Protein AF-A0A101P6W5-F1 (afdb_monomer_lite)

pLDDT: mean 88.42, std 15.52, range [28.5, 98.88]

Secondary structure (DSSP, 8-state):
-----------PPPTT--HHHHHHHHHHHTT-EEEEEEEEEEEE-TT--S---TTHHHHHHHHHHHHHHH-TTPPEEEEEEEEEEBTTSTT-TTSEEEEEEEEEETTEEEEEEEESEEEEEEEEEEEEEE-TTS-EEEEEEE-S-SSTT--EEEEEEEETTEEEEEEEEESTTS---GGGTT-HHHHHHHHHHHHHHHH-PPPSSPPPPHHHHHHHHHHHHHHHHH-EE-SPB-S-TT---------HHHH-

Organism: NCBI:txid67386

Foldseek 3Di:
DDDDPDPLDQPPDDPPDDQLLVLLCVCVVQVKAFAEKEWEFEFAQQQPADADLAQLVTVLVVLLSCCSRHQPPFHWDWPAKAFAFAPSYPNDRLHTQKIWTWTDRPNYIYTYIYGNRPHQGWTKMWTWIAGPVRFIKIKIWTAQPPHAQFIKIWIWGADPVGIDTRDIDTRNPDDDDPVCGNCSVVVLVVVQVVCCVPPVDHDPDHDDDPVSVVSSVVVSVCNSVRHDYDPHDYPPPPDDDNDDDDDVRRSD

Radius of gyration: 20.14 Å; chains: 1; bounding box: 47×42×66 Å

Sequence (252 aa):
MTDRHADGRVRAGVAGEPPAGRLRDHVQDHGLTLVRAHFTWGKDRINDHRPTTGVSSEVTHPLDLVQWIAGAGAELSLTSALGTRSDFSVSGSEVLDSVAVSGRLGPGVVTGYSSFVNITRKREVDFVFRALDGELHYATAVYDTPAWDADRLRVWRRTSAGDEELLALDTGSRPVAEHERTVVKLGRMAADVARFVTDGAHPAQPFPGLSDALALQRLLNTVEREARTTEPVAYFPGGRTVLQESDWERLG

Structure (mmCIF, N/CA/C/O backbone):
data_AF-A0A101P6W5-F1
#
_entry.id   AF-A0A101P6W5-F1
#
loop_
_atom_site.group_PDB
_atom_site.id
_atom_site.type_symbol
_atom_site.label_atom_id
_atom_site.label_alt_id
_atom_site.label_comp_id
_atom_site.label_asym_id
_atom_site.label_entity_id
_atom_site.label_seq_id
_atom_site.pdbx_PDB_ins_code
_atom_site.Cartn_x
_atom_site.Cartn_y
_atom_site.Cartn_z
_atom_site.occupancy
_atom_site.B_iso_or_equiv
_atom_site.auth_seq_id
_atom_site.auth_comp_id
_atom_site.auth_asym_id
_atom_site.auth_atom_id
_atom_site.pdbx_PDB_model_num
ATOM 1 N N . MET A 1 1 ? -22.913 4.357 42.326 1.00 36.97 1 MET A N 1
ATOM 2 C CA . MET A 1 1 ? -21.507 4.040 42.636 1.00 36.97 1 MET A CA 1
ATOM 3 C C . MET A 1 1 ? -21.384 2.529 42.646 1.00 36.97 1 MET A C 1
ATOM 5 O O . MET A 1 1 ? -21.554 1.904 43.680 1.00 36.97 1 MET A O 1
ATOM 9 N N . THR A 1 2 ? -21.220 1.949 41.465 1.00 30.06 2 THR A N 1
ATOM 10 C CA . THR A 1 2 ? -20.902 0.533 41.281 1.00 30.06 2 THR A CA 1
ATOM 11 C C . THR A 1 2 ? -20.079 0.460 40.010 1.00 30.06 2 THR A C 1
ATOM 13 O O . THR A 1 2 ? -20.591 0.593 38.900 1.00 30.06 2 THR A O 1
ATOM 16 N N . ASP A 1 3 ? -18.779 0.366 40.251 1.00 28.95 3 ASP A N 1
ATOM 17 C CA . ASP A 1 3 ? -17.711 0.139 39.296 1.00 28.95 3 ASP A CA 1
ATOM 18 C C . ASP A 1 3 ? -18.028 -1.089 38.438 1.00 28.95 3 ASP A C 1
ATOM 20 O O . ASP A 1 3 ? -18.269 -2.182 38.957 1.00 28.95 3 ASP A O 1
ATOM 24 N N . ARG A 1 4 ? -18.024 -0.919 37.117 1.00 30.33 4 ARG A N 1
ATOM 25 C CA . ARG A 1 4 ? -17.837 -2.028 36.183 1.00 30.33 4 ARG A CA 1
ATOM 26 C C . ARG A 1 4 ? -16.510 -1.784 35.493 1.00 30.33 4 ARG A C 1
ATOM 28 O O . ARG A 1 4 ? -16.447 -1.089 34.485 1.00 30.33 4 ARG A O 1
ATOM 35 N N . HIS A 1 5 ? -15.469 -2.364 36.080 1.00 28.50 5 HIS A N 1
ATOM 36 C CA . HIS A 1 5 ? -14.190 -2.579 35.429 1.00 28.50 5 HIS A CA 1
ATOM 37 C C . HIS A 1 5 ? -14.422 -3.212 34.052 1.00 28.50 5 HIS A C 1
ATOM 39 O O . HIS A 1 5 ? -14.923 -4.334 33.947 1.00 28.50 5 HIS A O 1
ATOM 45 N N . ALA A 1 6 ? -14.084 -2.466 33.002 1.00 34.50 6 ALA A N 1
ATOM 46 C CA . ALA A 1 6 ? -13.909 -3.009 31.669 1.00 34.50 6 ALA A CA 1
ATOM 47 C C . ALA A 1 6 ? -12.645 -3.880 31.691 1.00 34.50 6 ALA A C 1
ATOM 49 O O . ALA A 1 6 ? -11.539 -3.390 31.914 1.00 34.50 6 ALA A O 1
ATOM 50 N N . ASP A 1 7 ? -12.842 -5.186 31.538 1.00 32.75 7 ASP A N 1
ATOM 51 C CA . ASP A 1 7 ? -11.795 -6.200 31.445 1.00 32.75 7 ASP A CA 1
ATOM 52 C C . ASP A 1 7 ? -11.028 -5.975 30.128 1.00 32.75 7 ASP A C 1
ATOM 54 O O . ASP A 1 7 ? -11.477 -6.366 29.049 1.00 32.75 7 ASP A O 1
ATOM 58 N N . GLY A 1 8 ? -9.902 -5.260 30.214 1.00 31.41 8 GLY A N 1
ATOM 59 C CA . GLY A 1 8 ? -8.979 -4.960 29.118 1.00 31.41 8 GLY A CA 1
ATOM 60 C C . GLY A 1 8 ? -8.180 -6.187 28.688 1.00 31.41 8 GLY A C 1
ATOM 61 O O . GLY A 1 8 ? -6.954 -6.212 28.783 1.00 31.41 8 GLY A O 1
ATOM 62 N N . ARG A 1 9 ? -8.867 -7.237 28.231 1.00 35.28 9 ARG A N 1
ATOM 63 C CA . ARG A 1 9 ? -8.199 -8.392 27.631 1.00 35.28 9 ARG A CA 1
ATOM 64 C C . ARG A 1 9 ? -7.794 -8.055 26.207 1.00 35.28 9 ARG A C 1
ATOM 66 O O . ARG A 1 9 ? -8.638 -7.956 25.319 1.00 35.28 9 ARG A O 1
ATOM 73 N N . VAL A 1 10 ? -6.483 -7.966 25.998 1.00 40.72 10 VAL A N 1
ATOM 74 C CA . VAL A 1 10 ? -5.842 -8.099 24.688 1.00 40.72 10 VAL A CA 1
ATOM 75 C C . VAL A 1 10 ? -6.414 -9.352 24.023 1.00 40.72 10 VAL A C 1
ATOM 77 O O . VAL A 1 10 ? -6.169 -10.475 24.472 1.00 40.72 10 VAL A O 1
ATOM 80 N N . ARG A 1 11 ? -7.227 -9.183 22.973 1.00 39.81 11 ARG A N 1
ATOM 81 C CA . ARG A 1 11 ? -7.634 -10.308 22.126 1.00 39.81 11 ARG A CA 1
ATOM 82 C C . ARG A 1 11 ? -6.381 -10.803 21.412 1.00 39.81 11 ARG A C 1
ATOM 84 O O . ARG A 1 11 ? -5.976 -10.224 20.406 1.00 39.81 11 ARG A O 1
ATOM 91 N N . ALA A 1 12 ? -5.780 -11.874 21.929 1.00 39.78 12 ALA A N 1
ATOM 92 C CA . ALA A 1 12 ? -4.858 -12.692 21.155 1.00 39.78 12 ALA A CA 1
ATOM 93 C C . ALA A 1 12 ? -5.575 -13.057 19.846 1.00 39.78 12 ALA A C 1
ATOM 95 O O . ALA A 1 12 ? -6.668 -13.625 19.879 1.00 39.78 12 ALA A O 1
ATOM 96 N N . GLY A 1 13 ? -5.025 -12.620 18.710 1.00 38.72 13 GLY A N 1
ATOM 97 C CA . GLY A 1 13 ? -5.642 -12.833 17.403 1.00 38.72 13 GLY A CA 1
ATOM 98 C C . GLY A 1 13 ? -5.926 -14.314 17.163 1.00 38.72 13 GLY A C 1
ATOM 99 O O . GLY A 1 13 ? -5.151 -15.178 17.580 1.00 38.72 13 GLY A O 1
ATOM 100 N N . VAL A 1 14 ? -7.038 -14.605 16.489 1.00 41.75 14 VAL A N 1
ATOM 101 C CA . VAL A 1 14 ? -7.349 -15.962 16.038 1.00 41.75 14 VAL A CA 1
ATOM 102 C C . VAL A 1 14 ? -6.219 -16.414 15.108 1.00 41.75 14 VAL A C 1
ATOM 104 O O . VAL A 1 14 ? -5.738 -15.660 14.256 1.00 41.75 14 VAL A O 1
ATOM 107 N N . ALA A 1 15 ? -5.720 -17.630 15.330 1.00 42.41 15 ALA A N 1
ATOM 108 C CA . ALA A 1 15 ? -4.583 -18.169 14.599 1.00 42.41 15 ALA A CA 1
ATOM 109 C C . ALA A 1 15 ? -4.847 -18.140 13.080 1.00 42.41 15 ALA A C 1
ATOM 111 O O . ALA A 1 15 ? -5.790 -18.757 12.599 1.00 42.41 15 ALA A O 1
ATOM 112 N N . GLY A 1 16 ? -3.993 -17.434 12.328 1.00 58.12 16 GLY A N 1
ATOM 113 C CA . GLY A 1 16 ? -4.011 -17.426 10.858 1.00 58.12 16 GLY A CA 1
ATOM 114 C C . GLY A 1 16 ? -4.572 -16.173 10.173 1.00 58.12 16 GLY A C 1
ATOM 115 O O . GLY A 1 16 ? -4.441 -16.074 8.955 1.00 58.12 16 GLY A O 1
ATOM 116 N N . GLU A 1 17 ? -5.118 -15.198 10.903 1.00 68.62 17 GLU A N 1
ATOM 117 C CA . GLU A 1 17 ? -5.658 -13.974 10.286 1.00 68.62 17 GLU A CA 1
ATOM 118 C C . GLU A 1 17 ? -4.545 -13.035 9.764 1.00 68.62 17 GLU A C 1
ATOM 120 O O . GLU A 1 17 ? -3.538 -12.835 10.458 1.00 68.62 17 GLU A O 1
ATOM 125 N N . PRO A 1 18 ? -4.691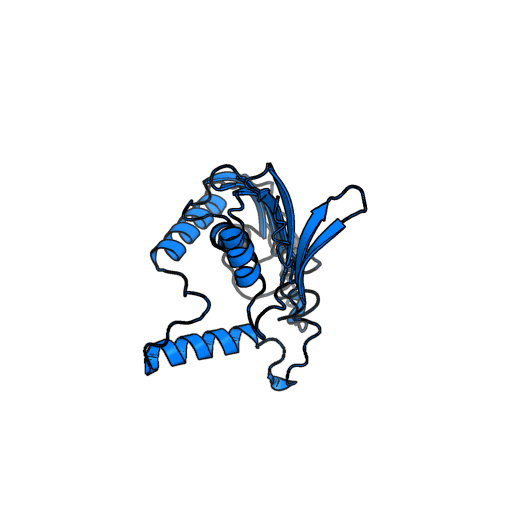 -12.462 8.551 1.00 81.88 18 PRO A N 1
ATOM 126 C CA . PRO A 1 18 ? -3.708 -11.547 7.981 1.00 81.88 18 PRO A CA 1
ATOM 127 C C . PRO A 1 18 ? -3.697 -10.195 8.723 1.00 81.88 18 PRO A C 1
ATOM 129 O O . PRO A 1 18 ? -4.756 -9.711 9.138 1.00 81.88 18 PRO A O 1
ATOM 132 N N . PRO A 1 19 ? -2.527 -9.538 8.854 1.00 88.88 19 PRO A N 1
ATOM 133 C CA . PRO A 1 19 ? -2.384 -8.257 9.554 1.00 88.88 19 PRO A CA 1
ATOM 134 C C . PRO A 1 19 ? -3.373 -7.179 9.100 1.00 88.88 19 PRO A C 1
ATOM 136 O O . PRO A 1 19 ? -3.943 -6.473 9.929 1.00 88.88 19 PRO A O 1
ATOM 139 N N . ALA A 1 20 ? -3.612 -7.077 7.791 1.00 92.19 20 ALA A N 1
ATOM 140 C CA . ALA A 1 20 ? -4.514 -6.085 7.221 1.00 92.19 20 ALA A CA 1
ATOM 141 C C . ALA A 1 20 ? -5.952 -6.252 7.748 1.00 92.19 20 ALA A C 1
ATOM 143 O O . ALA A 1 20 ? -6.582 -5.268 8.126 1.00 92.19 20 ALA A O 1
ATOM 144 N N . GLY A 1 21 ? -6.450 -7.495 7.818 1.00 92.31 21 GLY A N 1
ATOM 145 C CA . GLY A 1 21 ? -7.782 -7.794 8.351 1.00 92.31 21 GLY A CA 1
ATOM 146 C C . GLY A 1 21 ? -7.885 -7.439 9.829 1.00 92.31 21 GLY A C 1
ATOM 147 O O . GLY A 1 21 ? -8.776 -6.697 10.220 1.00 92.31 21 GLY A O 1
ATOM 148 N N . ARG A 1 22 ? -6.888 -7.840 10.628 1.00 93.75 22 ARG A N 1
ATOM 149 C CA . ARG A 1 22 ? -6.822 -7.499 12.060 1.00 93.75 22 ARG A CA 1
ATOM 150 C C . ARG A 1 22 ? -6.830 -5.994 12.315 1.00 93.75 22 ARG A C 1
ATOM 152 O O . ARG A 1 22 ? -7.471 -5.539 13.260 1.00 93.75 22 ARG A O 1
ATOM 159 N N . LEU A 1 23 ? -6.096 -5.227 11.508 1.00 96.88 23 LEU A N 1
ATOM 160 C CA . LEU A 1 23 ? -6.071 -3.773 11.632 1.00 96.88 23 LEU A CA 1
ATOM 161 C C . LEU A 1 23 ? -7.413 -3.160 11.223 1.00 96.88 23 LEU A C 1
ATOM 163 O O . LEU A 1 23 ? -7.909 -2.282 11.922 1.00 96.88 23 LEU A O 1
ATOM 167 N N . ARG A 1 24 ? -8.020 -3.638 10.132 1.00 95.62 24 ARG A N 1
ATOM 168 C CA . ARG A 1 24 ? -9.349 -3.199 9.691 1.00 95.62 24 ARG A CA 1
ATOM 169 C C . ARG A 1 24 ? -10.411 -3.453 10.762 1.00 95.62 24 ARG A C 1
ATOM 171 O O . ARG A 1 24 ? -11.171 -2.540 11.074 1.00 95.62 24 ARG A O 1
ATOM 178 N N . ASP A 1 25 ? -10.417 -4.638 11.364 1.00 94.75 25 ASP A N 1
ATOM 179 C CA . ASP A 1 25 ? -11.331 -4.981 12.457 1.00 94.75 25 ASP A CA 1
ATOM 180 C C . ASP A 1 25 ? -11.095 -4.072 13.665 1.00 94.75 25 ASP A C 1
ATOM 182 O O . ASP A 1 25 ? -12.038 -3.500 14.198 1.00 94.75 25 ASP A O 1
ATOM 186 N N . HIS A 1 26 ? -9.833 -3.839 14.052 1.00 96.19 26 HIS A N 1
ATOM 187 C CA . HIS A 1 26 ? -9.509 -2.912 15.139 1.00 96.19 26 HIS A CA 1
ATOM 188 C C . HIS A 1 26 ? -10.030 -1.493 14.865 1.00 96.19 26 HIS A C 1
ATOM 190 O O . HIS A 1 26 ? -10.597 -0.868 15.763 1.00 96.19 26 HIS A O 1
ATOM 196 N N . VAL A 1 27 ? -9.869 -0.995 13.633 1.00 97.06 27 VAL A N 1
ATOM 197 C CA . VAL A 1 27 ? -10.385 0.311 13.197 1.00 97.06 27 VAL A CA 1
ATOM 198 C C . VAL A 1 27 ? -11.905 0.374 13.331 1.00 97.06 27 VAL A C 1
ATOM 200 O O . VAL A 1 27 ? -12.425 1.351 13.868 1.00 97.06 27 VAL A O 1
ATOM 203 N N . GLN A 1 28 ? -12.615 -0.666 12.893 1.00 95.50 28 GLN A N 1
ATOM 204 C CA . GLN A 1 28 ? -14.077 -0.722 12.948 1.00 95.50 28 GLN A CA 1
ATOM 205 C C . GLN A 1 28 ? -14.598 -0.865 14.382 1.00 95.50 28 GLN A C 1
ATOM 207 O O . GLN A 1 28 ? -15.438 -0.071 14.804 1.00 95.50 28 GLN A O 1
ATOM 212 N N . ASP A 1 29 ? -14.056 -1.813 15.146 1.00 95.44 29 ASP A N 1
ATOM 213 C CA . ASP A 1 29 ? -14.470 -2.128 16.518 1.00 95.44 29 ASP A CA 1
ATOM 214 C C . ASP A 1 29 ? -14.319 -0.930 17.468 1.00 95.44 29 ASP A C 1
ATOM 216 O O . ASP A 1 29 ? -15.095 -0.783 18.412 1.00 95.44 29 ASP A O 1
ATOM 220 N N . HIS A 1 30 ? -13.336 -0.059 17.217 1.00 95.69 30 HIS A N 1
ATOM 221 C CA . HIS A 1 30 ? -13.049 1.114 18.051 1.00 95.69 30 HIS A CA 1
ATOM 222 C C . HIS A 1 30 ? -13.541 2.432 17.430 1.00 95.69 30 HIS A C 1
ATOM 224 O O . HIS A 1 30 ? -13.248 3.505 17.960 1.00 95.69 30 HIS A O 1
ATOM 230 N N . GLY A 1 31 ? -14.281 2.381 16.314 1.00 95.88 31 GLY A N 1
ATOM 231 C CA . GLY A 1 31 ? -14.822 3.573 15.650 1.00 95.88 31 GLY A CA 1
ATOM 232 C C . GLY A 1 31 ? -13.742 4.573 15.225 1.00 95.88 31 GLY A C 1
ATOM 233 O O . GLY A 1 31 ? -13.936 5.786 15.326 1.00 95.88 31 GLY A O 1
ATOM 234 N N . LEU A 1 32 ? -12.581 4.073 14.802 1.00 97.50 32 LEU A N 1
ATOM 235 C CA . LEU A 1 32 ? -11.420 4.895 14.494 1.00 97.50 32 LEU A CA 1
ATOM 236 C C . LEU A 1 32 ? -11.592 5.625 13.161 1.00 97.50 32 LEU A C 1
ATOM 238 O O . LEU A 1 32 ? -11.973 5.044 12.148 1.00 97.50 32 LEU A O 1
ATOM 242 N N . THR A 1 33 ? -11.230 6.905 13.142 1.00 97.56 33 THR A N 1
ATOM 243 C CA . THR A 1 33 ? -11.218 7.723 11.924 1.00 97.56 33 THR A CA 1
ATOM 244 C C . THR A 1 33 ? -9.788 7.984 11.470 1.00 97.56 33 THR A C 1
ATOM 246 O O . THR A 1 33 ? -8.936 8.366 12.274 1.00 97.56 33 THR A O 1
ATOM 249 N N . LEU A 1 34 ? -9.509 7.817 10.176 1.00 98.50 34 LEU A N 1
ATOM 250 C CA . LEU A 1 34 ? -8.183 8.079 9.621 1.00 98.50 34 LEU A CA 1
ATOM 251 C C . LEU A 1 34 ? -7.802 9.560 9.752 1.00 98.50 34 LEU A C 1
ATOM 253 O O . LEU A 1 34 ? -8.495 10.442 9.247 1.00 98.50 34 LEU A O 1
ATOM 257 N N . VAL A 1 35 ? -6.649 9.822 10.370 1.00 98.50 35 VAL A N 1
ATOM 258 C CA . VAL A 1 35 ? -5.993 11.139 10.363 1.00 98.50 35 VAL A CA 1
ATOM 259 C C . VAL A 1 35 ? -4.943 11.178 9.260 1.00 98.50 35 VAL A C 1
ATOM 261 O O . VAL A 1 35 ? -4.907 12.115 8.459 1.00 98.50 35 VAL A O 1
ATOM 264 N N . ARG A 1 36 ? -4.085 10.155 9.210 1.00 98.56 36 ARG A N 1
ATOM 265 C CA . ARG A 1 36 ? -2.998 10.062 8.239 1.00 98.56 36 ARG A CA 1
ATOM 266 C C . ARG A 1 36 ? -2.674 8.612 7.912 1.00 98.56 36 ARG A C 1
ATOM 268 O O . ARG A 1 36 ? -2.611 7.797 8.822 1.00 98.56 36 ARG A O 1
ATOM 275 N N . ALA A 1 37 ? -2.383 8.329 6.650 1.00 98.75 37 ALA A N 1
ATOM 276 C CA . ALA A 1 37 ? -1.650 7.139 6.241 1.00 98.75 37 ALA A CA 1
ATOM 277 C C . ALA A 1 37 ? -0.377 7.547 5.492 1.00 98.75 37 ALA A C 1
ATOM 279 O O . ALA A 1 37 ? -0.379 8.526 4.736 1.00 98.75 37 ALA A O 1
ATOM 280 N N . HIS A 1 38 ? 0.704 6.807 5.708 1.00 98.88 38 HIS A N 1
ATOM 281 C CA . HIS A 1 38 ? 1.926 6.908 4.927 1.00 98.88 38 HIS A CA 1
ATOM 282 C C . HIS A 1 38 ? 2.374 5.522 4.481 1.00 98.88 38 HIS A C 1
ATOM 284 O O . HIS A 1 38 ? 2.369 4.610 5.293 1.00 98.88 38 HIS A O 1
ATOM 290 N N . PHE A 1 39 ? 2.788 5.354 3.229 1.00 98.75 39 PHE A N 1
ATOM 291 C CA . PHE A 1 39 ? 3.380 4.093 2.787 1.00 98.75 39 PHE A CA 1
ATOM 292 C C . PHE A 1 39 ? 4.727 4.282 2.099 1.00 98.75 39 PHE A C 1
ATOM 294 O O . PHE A 1 39 ? 4.956 5.263 1.391 1.00 98.75 39 PHE A O 1
ATOM 301 N N . THR A 1 40 ? 5.595 3.289 2.270 1.00 98.50 40 THR A N 1
ATOM 302 C CA . THR A 1 40 ? 6.796 3.092 1.457 1.00 98.50 40 THR A CA 1
ATOM 303 C C . THR A 1 40 ? 6.769 1.668 0.929 1.00 98.50 40 THR A C 1
ATOM 305 O O . THR A 1 40 ? 6.844 0.711 1.701 1.00 98.50 40 THR A O 1
ATOM 308 N N . TRP A 1 41 ? 6.641 1.529 -0.388 1.00 98.25 41 TRP A N 1
ATOM 309 C CA . TRP A 1 41 ? 6.376 0.238 -1.004 1.00 98.25 41 TRP A CA 1
ATOM 310 C C . TRP A 1 41 ? 7.161 0.035 -2.295 1.00 98.25 41 TRP A C 1
ATOM 312 O O . TRP A 1 41 ? 6.812 0.572 -3.342 1.00 98.25 41 TRP A O 1
ATOM 322 N N . GLY A 1 42 ? 8.215 -0.762 -2.255 1.00 96.62 42 GLY A N 1
ATOM 323 C CA . GLY A 1 42 ? 9.026 -1.000 -3.430 1.00 96.62 42 GLY A CA 1
ATOM 324 C C . GLY A 1 42 ? 9.943 -2.197 -3.319 1.00 96.62 42 GLY A C 1
ATOM 325 O O . GLY A 1 42 ? 10.133 -2.788 -2.253 1.00 96.62 42 GLY A O 1
ATOM 326 N N . LYS A 1 43 ? 10.533 -2.526 -4.459 1.00 93.69 43 LYS A N 1
ATOM 327 C CA . LYS A 1 43 ? 11.458 -3.639 -4.643 1.00 93.69 43 LYS A CA 1
ATOM 328 C C . LYS A 1 43 ? 12.492 -3.308 -5.711 1.00 93.69 43 LYS A C 1
ATOM 330 O O . LYS A 1 43 ? 12.394 -2.264 -6.355 1.00 93.69 43 LYS A O 1
ATOM 335 N N . ASP A 1 44 ? 13.471 -4.188 -5.871 1.00 92.00 44 ASP A N 1
ATOM 336 C CA . ASP A 1 44 ? 14.588 -3.992 -6.788 1.00 92.00 44 ASP A CA 1
ATOM 337 C C . ASP A 1 44 ? 14.359 -4.803 -8.062 1.00 92.00 44 ASP A C 1
ATOM 339 O O . ASP A 1 44 ? 14.373 -6.034 -8.059 1.00 92.00 44 ASP A O 1
ATOM 343 N N . ARG A 1 45 ? 14.088 -4.092 -9.153 1.00 90.62 45 ARG A N 1
ATOM 344 C CA . ARG A 1 45 ? 13.796 -4.647 -10.473 1.00 90.62 45 ARG A CA 1
ATOM 345 C C . ARG A 1 45 ? 14.702 -4.087 -11.569 1.00 90.62 45 ARG A C 1
ATOM 347 O O . ARG A 1 45 ? 14.410 -4.306 -12.743 1.00 90.62 45 ARG A O 1
ATOM 354 N N . ILE A 1 46 ? 15.800 -3.414 -11.208 1.00 89.31 46 ILE A N 1
ATOM 355 C CA . ILE A 1 46 ? 16.724 -2.766 -12.157 1.00 89.31 46 ILE A CA 1
ATOM 356 C C . ILE A 1 46 ? 17.267 -3.762 -13.198 1.00 89.31 46 ILE A C 1
ATOM 358 O O . ILE A 1 46 ? 17.358 -3.425 -14.376 1.00 89.31 46 ILE A O 1
ATOM 362 N N . ASN A 1 47 ? 17.573 -4.998 -12.793 1.00 84.44 47 ASN A N 1
ATOM 363 C CA . ASN A 1 47 ? 18.113 -6.041 -13.677 1.00 84.44 47 ASN A CA 1
ATOM 364 C C . ASN A 1 47 ? 17.077 -7.097 -14.102 1.00 84.44 47 ASN A C 1
ATOM 366 O O . ASN A 1 47 ? 17.420 -8.090 -14.740 1.00 84.44 47 ASN A O 1
ATOM 370 N N . ASP A 1 48 ? 15.796 -6.899 -13.790 1.00 85.06 48 ASP A N 1
ATOM 371 C CA . ASP A 1 48 ? 14.766 -7.888 -14.094 1.00 85.06 48 ASP A CA 1
ATOM 372 C C . ASP A 1 48 ? 14.241 -7.728 -15.530 1.00 85.06 48 ASP A C 1
ATOM 374 O O . ASP A 1 48 ? 13.706 -6.686 -15.922 1.00 85.06 48 ASP A O 1
ATOM 378 N N . HIS A 1 49 ? 14.341 -8.809 -16.302 1.00 85.00 49 HIS A N 1
ATOM 379 C CA . HIS A 1 49 ? 14.000 -8.873 -17.723 1.00 85.00 49 HIS A CA 1
ATOM 380 C C . HIS A 1 49 ? 12.528 -9.173 -18.026 1.00 85.00 49 HIS A C 1
ATOM 382 O O . HIS A 1 49 ? 12.148 -9.275 -19.193 1.00 85.00 49 HIS A O 1
ATOM 388 N N . ARG A 1 50 ? 11.674 -9.329 -17.013 1.00 86.94 50 ARG A N 1
ATOM 389 C CA . ARG A 1 50 ? 10.236 -9.536 -17.230 1.00 86.94 50 ARG A CA 1
ATOM 390 C C . ARG A 1 50 ? 9.575 -8.222 -17.671 1.00 86.94 50 ARG A C 1
ATOM 392 O O . ARG A 1 50 ? 9.863 -7.190 -17.065 1.00 86.94 50 ARG A O 1
ATOM 399 N N . PRO A 1 51 ? 8.666 -8.211 -18.657 1.00 89.38 51 PRO A N 1
ATOM 400 C CA . PRO A 1 51 ? 7.900 -7.006 -18.970 1.00 89.38 51 PRO A CA 1
ATOM 401 C C . PRO A 1 51 ? 7.072 -6.559 -17.756 1.00 89.38 51 PRO A C 1
ATOM 403 O O . PRO A 1 51 ? 6.685 -7.375 -16.917 1.00 89.38 51 PRO A O 1
ATOM 406 N N . THR A 1 52 ? 6.804 -5.260 -17.651 1.00 91.75 52 THR A N 1
ATOM 407 C CA . THR A 1 52 ? 5.980 -4.686 -16.581 1.00 91.75 52 THR A CA 1
ATOM 408 C C . THR A 1 52 ? 5.215 -3.459 -17.068 1.00 91.75 52 THR A C 1
ATOM 410 O O . THR A 1 52 ? 5.650 -2.764 -17.983 1.00 91.75 52 THR A O 1
ATOM 413 N N . THR A 1 53 ? 4.087 -3.166 -16.424 1.00 92.62 53 THR A N 1
ATOM 414 C CA . THR A 1 53 ? 3.343 -1.910 -16.594 1.00 92.62 53 THR A CA 1
ATOM 415 C C . THR A 1 53 ? 3.962 -0.752 -15.806 1.00 92.62 53 THR A C 1
ATOM 417 O O . THR A 1 53 ? 3.334 0.288 -15.662 1.00 92.62 53 THR A O 1
ATOM 420 N N . GLY A 1 54 ? 5.159 -0.934 -15.242 1.00 94.19 54 GLY A N 1
ATOM 421 C CA . GLY A 1 54 ? 5.779 0.045 -14.358 1.00 94.19 54 GLY A CA 1
ATOM 422 C C . GLY A 1 54 ? 5.163 0.043 -12.961 1.00 94.19 54 GLY A C 1
ATOM 423 O O . GLY A 1 54 ? 4.365 -0.836 -12.599 1.00 94.19 54 GLY A O 1
ATOM 424 N N . VAL A 1 55 ? 5.564 1.029 -12.162 1.00 96.31 55 VAL A N 1
ATOM 425 C CA . VAL A 1 55 ? 5.270 1.135 -10.727 1.00 96.31 55 VAL A CA 1
ATOM 426 C C . VAL A 1 55 ? 3.778 1.092 -10.398 1.00 96.31 55 VAL A C 1
ATOM 428 O O . VAL A 1 55 ? 3.430 0.813 -9.256 1.00 96.31 55 VAL A O 1
ATOM 431 N N . SER A 1 56 ? 2.876 1.283 -11.367 1.00 96.00 56 SER A N 1
ATOM 432 C CA . SER A 1 56 ? 1.432 1.082 -11.191 1.00 96.00 56 SER A CA 1
ATOM 433 C C . SER A 1 56 ? 1.101 -0.295 -10.592 1.00 96.00 56 SER A C 1
ATOM 435 O O . SER A 1 56 ? 0.217 -0.399 -9.748 1.00 96.00 56 SER A O 1
ATOM 437 N N . SER A 1 57 ? 1.846 -1.339 -10.974 1.00 93.94 57 SER A N 1
ATOM 438 C CA . SER A 1 57 ? 1.680 -2.703 -10.437 1.00 93.94 57 SER A CA 1
ATOM 439 C C . SER A 1 57 ? 2.271 -2.907 -9.037 1.00 93.94 57 SER A C 1
ATOM 441 O O . SER A 1 57 ? 2.002 -3.924 -8.413 1.00 93.94 57 SER A O 1
ATOM 443 N N . GLU A 1 58 ? 3.027 -1.936 -8.523 1.00 95.50 58 GLU A N 1
ATOM 444 C CA . GLU A 1 58 ? 3.611 -1.965 -7.179 1.00 95.50 58 GLU A CA 1
ATOM 445 C C . GLU A 1 58 ? 2.836 -1.039 -6.226 1.00 95.50 58 GLU A C 1
ATOM 447 O O . GLU A 1 58 ? 2.466 -1.437 -5.125 1.00 95.50 58 GLU A O 1
ATOM 452 N N . VAL A 1 59 ? 2.498 0.176 -6.678 1.00 98.06 59 VAL A N 1
ATOM 453 C CA . VAL A 1 59 ? 1.694 1.161 -5.930 1.00 98.06 59 VAL A CA 1
ATOM 454 C C . VAL A 1 59 ? 0.242 0.712 -5.742 1.00 98.06 59 VAL A C 1
ATOM 456 O O . VAL A 1 59 ? -0.427 1.168 -4.818 1.00 98.06 59 VAL A O 1
ATOM 459 N N . THR A 1 60 ? -0.247 -0.224 -6.564 1.00 97.69 60 THR A N 1
ATOM 460 C CA . THR A 1 60 ? -1.576 -0.830 -6.394 1.00 97.69 60 THR A CA 1
ATOM 461 C C . THR A 1 60 ? -1.762 -1.443 -5.009 1.00 97.69 60 THR A C 1
ATOM 463 O O . THR A 1 60 ? -2.833 -1.297 -4.430 1.00 97.69 60 THR A O 1
ATOM 466 N N . HIS A 1 61 ? -0.730 -2.082 -4.450 1.00 96.50 61 HIS A N 1
ATOM 467 C CA . HIS A 1 61 ? -0.822 -2.783 -3.172 1.00 96.50 61 HIS A CA 1
ATOM 468 C C . HIS A 1 61 ? -1.081 -1.842 -1.987 1.00 96.50 61 HIS A C 1
ATOM 470 O O . HIS A 1 61 ? -2.084 -2.029 -1.297 1.00 96.50 61 HIS A O 1
ATOM 476 N N . PRO A 1 62 ? -0.253 -0.809 -1.728 1.00 97.88 62 PRO A N 1
ATOM 477 C CA . PRO A 1 62 ? -0.516 0.100 -0.621 1.00 97.88 62 PRO A CA 1
ATOM 478 C C . PRO A 1 62 ? -1.777 0.946 -0.839 1.00 97.88 62 PRO A C 1
ATOM 480 O O . PRO A 1 62 ? -2.454 1.263 0.136 1.00 97.88 62 PRO A O 1
ATOM 483 N N . LEU A 1 63 ? -2.124 1.302 -2.084 1.00 97.88 63 LEU A N 1
ATOM 484 C CA . LEU A 1 63 ? -3.353 2.053 -2.367 1.00 97.88 63 LEU A CA 1
ATOM 485 C C . LEU A 1 63 ? -4.611 1.232 -2.070 1.00 97.88 63 LEU A C 1
ATOM 487 O O . LEU A 1 63 ? -5.564 1.773 -1.508 1.00 97.88 63 LEU A O 1
ATOM 491 N N . ASP A 1 64 ? -4.611 -0.053 -2.420 1.00 96.19 64 ASP A N 1
ATOM 492 C CA . ASP A 1 64 ? -5.683 -0.980 -2.062 1.00 96.19 64 ASP A CA 1
ATOM 493 C C . ASP A 1 64 ? -5.764 -1.160 -0.541 1.00 96.19 64 ASP A C 1
ATOM 495 O O . ASP A 1 64 ? -6.803 -0.898 0.062 1.00 96.19 64 ASP A O 1
ATOM 499 N N . LEU A 1 65 ? -4.638 -1.481 0.110 1.00 96.00 65 LEU A N 1
ATOM 500 C CA . LEU A 1 65 ? -4.575 -1.711 1.557 1.00 96.00 65 LEU A CA 1
ATOM 501 C C . LEU A 1 65 ? -5.067 -0.512 2.370 1.00 96.00 65 LEU A C 1
ATOM 503 O O . LEU A 1 65 ? -5.876 -0.680 3.282 1.00 96.00 65 LEU A O 1
ATOM 507 N N . VAL A 1 66 ? -4.602 0.701 2.055 1.00 97.69 66 VAL A N 1
ATOM 508 C CA . VAL A 1 66 ? -5.007 1.915 2.780 1.00 97.69 66 VAL A CA 1
ATOM 509 C C . VAL A 1 66 ? -6.512 2.151 2.648 1.00 97.69 66 VAL A C 1
ATOM 511 O O . VAL A 1 66 ? -7.172 2.429 3.651 1.00 97.69 66 VAL A O 1
ATOM 514 N N . GLN A 1 67 ? -7.070 2.009 1.443 1.00 95.88 67 GLN A N 1
ATOM 515 C CA . GLN A 1 67 ? -8.508 2.176 1.215 1.00 95.88 67 GLN A CA 1
ATOM 516 C C . GLN A 1 67 ? -9.324 1.082 1.904 1.00 95.88 67 GLN A C 1
ATOM 518 O O . GLN A 1 67 ? -10.322 1.377 2.559 1.00 95.88 67 GLN A O 1
ATOM 523 N N . TRP A 1 68 ? -8.882 -0.169 1.823 1.00 94.56 68 TRP A N 1
ATOM 524 C CA . TRP A 1 68 ? -9.594 -1.298 2.407 1.00 94.56 68 TRP A CA 1
ATOM 525 C C . TRP A 1 68 ? -9.623 -1.253 3.942 1.00 94.56 68 TRP A C 1
ATOM 527 O O . TRP A 1 68 ? -10.665 -1.512 4.555 1.00 94.56 68 TRP A O 1
ATOM 537 N N . ILE A 1 69 ? -8.502 -0.871 4.565 1.00 95.75 69 ILE A N 1
ATOM 538 C CA . ILE A 1 69 ? -8.364 -0.766 6.025 1.00 95.75 69 ILE A CA 1
ATOM 539 C C . ILE A 1 69 ? -9.113 0.454 6.565 1.00 95.75 69 ILE A C 1
ATOM 541 O O . ILE A 1 69 ? -9.842 0.340 7.548 1.00 95.75 69 ILE A O 1
ATOM 545 N N . ALA A 1 70 ? -8.922 1.622 5.948 1.00 95.75 70 ALA A N 1
ATOM 546 C CA . ALA A 1 70 ? -9.275 2.905 6.555 1.00 95.75 70 ALA A CA 1
ATOM 547 C C . ALA A 1 70 ? -10.356 3.694 5.800 1.00 95.75 70 ALA A C 1
ATOM 549 O O . ALA A 1 70 ? -10.803 4.731 6.287 1.00 95.75 70 ALA A O 1
ATOM 550 N N . GLY A 1 71 ? -10.765 3.244 4.612 1.00 88.06 71 GLY A N 1
ATOM 551 C CA . GLY A 1 71 ? -11.651 4.009 3.738 1.00 88.06 71 GLY A CA 1
ATOM 552 C C . GLY A 1 71 ? -13.096 4.057 4.207 1.00 88.06 71 GLY A C 1
ATOM 553 O O . GLY A 1 71 ? -13.778 5.035 3.927 1.00 88.06 71 GLY A O 1
ATOM 554 N N . ALA A 1 72 ? -13.573 3.032 4.923 1.00 86.25 72 ALA A N 1
ATOM 555 C CA . ALA A 1 72 ? -14.975 2.922 5.349 1.00 86.25 72 ALA A CA 1
ATOM 556 C C . ALA A 1 72 ? -15.982 3.203 4.203 1.00 86.25 72 ALA A C 1
ATOM 558 O O . ALA A 1 72 ? -17.021 3.825 4.409 1.00 86.25 72 ALA A O 1
ATOM 559 N N . GLY A 1 73 ? -15.649 2.769 2.979 1.00 83.12 73 GLY A N 1
ATOM 560 C CA . GLY A 1 73 ? -16.440 3.003 1.763 1.00 83.12 73 GLY A CA 1
ATOM 561 C C . GLY A 1 73 ? -16.114 4.295 1.002 1.00 83.12 73 GLY A C 1
ATOM 562 O O . GLY A 1 73 ? -16.644 4.496 -0.086 1.00 83.12 73 GLY A O 1
ATOM 563 N N . ALA A 1 74 ? -15.244 5.161 1.525 1.00 90.88 74 ALA A N 1
ATOM 564 C CA . ALA A 1 74 ? -14.696 6.284 0.772 1.00 90.88 74 ALA A CA 1
ATOM 565 C C . ALA A 1 74 ? -13.615 5.815 -0.214 1.00 90.88 74 ALA A C 1
ATOM 567 O O . ALA A 1 74 ? -12.791 4.961 0.112 1.00 90.88 74 ALA A O 1
ATOM 568 N N . GLU A 1 75 ? -13.588 6.434 -1.393 1.00 93.12 75 GLU A N 1
ATOM 569 C CA . GLU A 1 75 ? -12.510 6.269 -2.371 1.00 93.12 75 GLU A CA 1
ATOM 570 C C . GLU A 1 75 ? -11.396 7.297 -2.119 1.00 93.12 75 GLU A C 1
ATOM 572 O O . GLU A 1 75 ? -11.644 8.428 -1.682 1.00 93.12 75 GLU A O 1
ATOM 577 N N . LEU A 1 76 ? -10.150 6.913 -2.402 1.00 96.81 76 LEU A N 1
ATOM 578 C CA . LEU A 1 76 ? -9.019 7.829 -2.348 1.00 96.81 76 LEU A CA 1
ATOM 579 C C . LEU A 1 76 ? -9.096 8.837 -3.503 1.00 96.81 76 LEU A C 1
ATOM 581 O O . LEU A 1 76 ? -9.015 8.470 -4.674 1.00 96.81 76 LEU A O 1
ATOM 585 N N . SER A 1 77 ? -9.130 10.125 -3.170 1.00 96.19 77 SER A N 1
ATOM 586 C CA . SER A 1 77 ? -8.942 11.205 -4.138 1.00 96.19 77 SER A CA 1
ATOM 587 C C . SER A 1 77 ? -7.468 11.588 -4.207 1.00 96.19 77 SER A C 1
ATOM 589 O O . SER A 1 77 ? -6.900 12.064 -3.221 1.00 96.19 77 SER A O 1
ATOM 591 N N . LEU A 1 78 ? -6.850 11.425 -5.376 1.00 97.75 78 LEU A N 1
ATOM 592 C CA . LEU A 1 78 ? -5.479 11.865 -5.626 1.00 97.75 78 LEU A CA 1
ATOM 593 C C . LEU A 1 78 ? -5.413 13.401 -5.678 1.00 97.75 78 LEU A C 1
ATOM 595 O O . LEU A 1 78 ? -6.244 14.042 -6.315 1.00 97.75 78 LEU A O 1
ATOM 599 N N . THR A 1 79 ? -4.421 13.986 -5.010 1.00 97.62 79 THR A N 1
ATOM 600 C CA . THR A 1 79 ? -4.124 15.429 -5.043 1.00 97.62 79 THR A CA 1
ATOM 601 C C . THR A 1 79 ? -2.905 15.711 -5.915 1.00 97.62 79 THR A C 1
ATOM 603 O O . THR A 1 79 ? -2.870 16.700 -6.644 1.00 97.62 79 THR A O 1
ATOM 606 N N . SER A 1 80 ? -1.877 14.867 -5.822 1.00 97.88 80 SER A N 1
ATOM 607 C CA . SER A 1 80 ? -0.676 14.990 -6.643 1.00 97.88 80 SER A CA 1
ATOM 608 C C . SER A 1 80 ? 0.028 13.651 -6.825 1.00 97.88 80 SER A C 1
ATOM 610 O O . SER A 1 80 ? -0.023 12.779 -5.956 1.00 97.88 80 SER A O 1
ATOM 612 N N . ALA A 1 81 ? 0.730 13.531 -7.950 1.00 98.12 81 ALA A N 1
ATOM 613 C CA . ALA A 1 81 ? 1.683 12.470 -8.222 1.00 98.12 81 ALA A CA 1
ATOM 614 C C . ALA A 1 81 ? 2.963 13.074 -8.819 1.00 98.12 81 ALA A C 1
ATOM 616 O O . ALA A 1 81 ? 2.909 13.935 -9.703 1.00 98.12 81 ALA A O 1
ATOM 617 N N . LEU A 1 82 ? 4.111 12.631 -8.316 1.00 97.94 82 LEU A N 1
ATOM 618 C CA . LEU A 1 82 ? 5.439 12.943 -8.834 1.00 97.94 82 LEU A CA 1
ATOM 619 C C . LEU A 1 82 ? 6.113 11.620 -9.185 1.00 97.94 82 LEU A C 1
ATOM 621 O O . LEU A 1 82 ? 6.337 10.796 -8.302 1.00 97.94 82 LEU A O 1
ATOM 625 N N . GLY A 1 83 ? 6.391 11.407 -10.463 1.00 97.00 83 GLY A N 1
ATOM 626 C CA . GLY A 1 83 ? 6.948 10.168 -10.983 1.00 97.00 83 GLY A CA 1
ATOM 627 C C . GLY A 1 83 ? 8.382 10.316 -11.475 1.00 97.00 83 GLY A C 1
ATOM 628 O O . GLY A 1 83 ? 8.825 11.407 -11.835 1.00 97.00 83 GLY A O 1
ATOM 629 N N . THR A 1 84 ? 9.067 9.185 -11.560 1.00 96.38 84 THR A N 1
ATOM 630 C CA . THR A 1 84 ? 10.343 9.047 -12.264 1.00 96.38 84 THR A CA 1
ATOM 631 C C . THR A 1 84 ? 10.183 7.988 -13.345 1.00 96.38 84 THR A C 1
ATOM 633 O O . THR A 1 84 ? 9.509 6.975 -13.145 1.00 96.38 84 THR A O 1
ATOM 636 N N . ARG A 1 85 ? 10.772 8.252 -14.509 1.00 95.19 85 ARG A N 1
ATOM 637 C CA . ARG A 1 85 ? 10.885 7.308 -15.620 1.00 95.19 85 ARG A CA 1
ATOM 638 C C . ARG A 1 85 ? 12.345 6.935 -15.802 1.00 95.19 85 ARG A C 1
ATOM 640 O O . ARG A 1 85 ? 13.221 7.771 -15.576 1.00 95.19 85 ARG A O 1
ATOM 647 N N . SER A 1 86 ? 12.601 5.716 -16.251 1.00 93.44 86 SER A N 1
ATOM 648 C CA . SER A 1 86 ? 13.957 5.264 -16.535 1.00 93.44 86 SER A CA 1
ATOM 649 C C . SER A 1 86 ? 13.993 4.092 -17.493 1.00 93.44 86 SER A C 1
ATOM 651 O O . SER A 1 86 ? 12.990 3.438 -17.772 1.00 93.44 86 SER A O 1
ATOM 653 N N . ASP A 1 87 ? 15.193 3.775 -17.951 1.00 91.06 87 ASP A N 1
ATOM 654 C CA . ASP A 1 87 ? 15.497 2.571 -18.708 1.00 91.06 87 ASP A CA 1
ATOM 655 C C . ASP A 1 87 ? 15.689 1.328 -17.811 1.00 91.06 87 ASP A C 1
ATOM 657 O O . ASP A 1 87 ? 16.492 0.467 -18.163 1.00 91.06 87 ASP A O 1
ATOM 661 N N . PHE A 1 88 ? 14.961 1.178 -16.693 1.00 89.31 88 PHE A N 1
ATOM 662 C CA . PHE A 1 88 ? 15.031 -0.017 -15.827 1.00 89.31 88 PHE A CA 1
ATOM 663 C C . PHE A 1 88 ? 14.268 -1.239 -16.382 1.00 89.31 88 PHE A C 1
ATOM 665 O O . PHE A 1 88 ? 14.675 -2.379 -16.181 1.00 89.31 88 PHE A O 1
ATOM 672 N N . SER A 1 89 ? 13.163 -1.043 -17.121 1.00 87.00 89 SER A N 1
ATOM 673 C CA . SER A 1 89 ? 12.277 -2.125 -17.605 1.00 87.00 89 SER A CA 1
ATOM 674 C C . SER A 1 89 ? 12.405 -2.402 -19.102 1.00 87.00 89 SER A C 1
ATOM 676 O O . SER A 1 89 ? 12.520 -1.467 -19.893 1.00 87.00 89 SER A O 1
ATOM 678 N N . VAL A 1 90 ? 12.377 -3.671 -19.519 1.00 85.12 90 VAL A N 1
ATOM 679 C CA . VAL A 1 90 ? 12.400 -4.040 -20.950 1.00 85.12 90 VAL A CA 1
ATOM 680 C C . VAL A 1 90 ? 11.169 -3.529 -21.710 1.00 85.12 90 VAL A C 1
ATOM 682 O O . VAL A 1 90 ? 11.170 -3.505 -22.935 1.00 85.12 90 VAL A O 1
ATOM 685 N N . SER A 1 91 ? 10.135 -3.088 -20.989 1.00 85.19 91 SER A N 1
ATOM 686 C CA . SER A 1 91 ? 8.940 -2.438 -21.536 1.00 85.19 91 SER A CA 1
ATOM 687 C C . SER A 1 91 ? 9.188 -1.013 -22.056 1.00 85.19 91 SER A C 1
ATOM 689 O O . SER A 1 91 ? 8.274 -0.421 -22.623 1.00 85.19 91 SE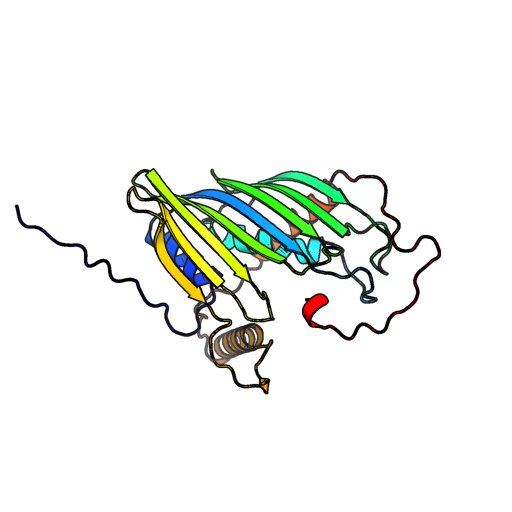R A O 1
ATOM 691 N N . GLY A 1 92 ? 10.404 -0.478 -21.902 1.00 85.38 92 GLY A N 1
ATOM 692 C CA . GLY A 1 92 ? 10.820 0.826 -22.423 1.00 85.38 92 GLY A CA 1
ATOM 693 C C . GLY A 1 92 ? 10.955 1.899 -21.343 1.00 85.38 92 GLY A C 1
ATOM 694 O O . GLY A 1 92 ? 10.635 1.668 -20.181 1.00 85.38 92 GLY A O 1
ATOM 695 N N . SER A 1 93 ? 11.434 3.080 -21.741 1.00 86.81 93 SER A N 1
ATOM 696 C CA . SER A 1 93 ? 11.662 4.230 -20.851 1.00 86.81 93 SER A CA 1
ATOM 697 C C . SER A 1 93 ? 10.399 5.012 -20.495 1.00 86.81 93 SER A C 1
ATOM 699 O O . SER A 1 93 ? 10.450 5.906 -19.660 1.00 86.81 93 SER A O 1
ATOM 701 N N . GLU A 1 94 ? 9.269 4.703 -21.130 1.00 88.88 94 GLU A N 1
ATOM 702 C CA . GLU A 1 94 ? 8.024 5.456 -20.952 1.00 88.88 94 GLU A CA 1
ATOM 703 C C . GLU A 1 94 ? 7.219 5.015 -19.725 1.00 88.88 94 GLU A C 1
ATOM 705 O O . GLU A 1 94 ? 6.340 5.748 -19.271 1.00 88.88 94 GLU A O 1
ATOM 710 N N . VAL A 1 95 ? 7.513 3.840 -19.158 1.00 92.00 95 VAL A N 1
ATOM 711 C CA . VAL A 1 95 ? 6.844 3.375 -17.937 1.00 92.00 95 VAL A CA 1
ATOM 712 C C . VAL A 1 95 ? 7.433 4.065 -16.708 1.00 92.00 95 VAL A C 1
ATOM 714 O O . VAL A 1 95 ? 8.651 4.206 -16.583 1.00 92.00 95 VAL A O 1
ATOM 717 N N . LEU A 1 96 ? 6.574 4.476 -15.772 1.00 95.69 96 LEU A N 1
ATOM 718 C CA . LEU A 1 96 ? 7.033 4.967 -14.474 1.00 95.69 96 LEU A CA 1
ATOM 719 C C . LEU A 1 96 ? 7.792 3.863 -13.725 1.00 95.69 96 LEU A C 1
ATOM 721 O O . LEU A 1 96 ? 7.293 2.747 -13.567 1.00 95.69 96 LEU A O 1
ATOM 725 N N . ASP A 1 97 ? 8.982 4.179 -13.221 1.00 95.62 97 ASP A N 1
ATOM 726 C CA . ASP A 1 97 ? 9.739 3.289 -12.335 1.00 95.62 97 ASP A CA 1
ATOM 727 C C . ASP A 1 97 ? 9.377 3.497 -10.863 1.00 95.62 97 ASP A C 1
ATOM 729 O O . ASP A 1 97 ? 9.409 2.556 -10.071 1.00 95.62 97 ASP A O 1
ATOM 733 N N . SER A 1 98 ? 8.989 4.723 -10.512 1.00 97.44 98 SER A N 1
ATOM 734 C CA . SER A 1 98 ? 8.737 5.170 -9.151 1.00 97.44 98 SER A CA 1
ATOM 735 C C . SER A 1 98 ? 7.707 6.280 -9.155 1.00 97.44 98 SER A C 1
ATOM 737 O O . SER A 1 98 ? 7.632 7.073 -10.095 1.00 97.44 98 SER A O 1
ATOM 739 N N . VAL A 1 99 ? 6.938 6.375 -8.075 1.00 98.31 99 VAL A N 1
ATOM 740 C CA . VAL A 1 99 ? 5.972 7.449 -7.888 1.00 98.31 99 VAL A CA 1
ATOM 741 C C . VAL A 1 99 ? 5.821 7.810 -6.416 1.00 98.31 99 VAL A C 1
ATOM 743 O O . VAL A 1 99 ? 5.654 6.946 -5.558 1.00 98.31 99 VAL A O 1
ATOM 746 N N . ALA A 1 100 ? 5.859 9.106 -6.126 1.00 98.44 100 ALA A N 1
ATOM 747 C CA . ALA A 1 100 ? 5.388 9.678 -4.878 1.00 98.44 100 ALA A CA 1
ATOM 748 C C . ALA A 1 100 ? 3.972 10.222 -5.087 1.00 98.44 100 ALA A C 1
ATOM 750 O O . ALA A 1 100 ? 3.735 11.005 -6.008 1.00 98.44 100 ALA A O 1
ATOM 751 N N . VAL A 1 101 ? 3.033 9.833 -4.230 1.00 98.56 101 VAL A N 1
ATOM 752 C CA . VAL A 1 101 ? 1.630 10.252 -4.308 1.00 98.56 101 VAL A CA 1
ATOM 753 C C . VAL A 1 101 ? 1.201 10.984 -3.045 1.00 98.56 101 VAL A C 1
ATOM 755 O O . VAL A 1 101 ? 1.681 10.709 -1.941 1.00 98.56 101 VAL A O 1
ATOM 758 N N . SER A 1 102 ? 0.253 11.902 -3.199 1.00 98.50 102 SER A N 1
ATOM 759 C CA . SER A 1 102 ? -0.500 12.469 -2.087 1.00 98.50 102 SER A CA 1
ATOM 760 C C . SER A 1 102 ? -1.978 12.576 -2.438 1.00 98.50 102 SER A C 1
ATOM 762 O O . SER A 1 102 ? -2.337 12.780 -3.598 1.00 98.50 102 SER A O 1
ATOM 764 N N . GLY A 1 103 ? -2.844 12.432 -1.442 1.00 98.25 103 GLY A N 1
ATOM 765 C CA . GLY A 1 103 ? -4.285 12.414 -1.634 1.00 98.25 103 GLY A CA 1
ATOM 766 C C . GLY A 1 103 ? -5.059 12.491 -0.327 1.00 98.25 103 GLY A C 1
ATOM 767 O O . GLY A 1 103 ? -4.500 12.713 0.753 1.00 98.25 103 GLY A O 1
ATOM 768 N N . ARG A 1 104 ? -6.371 12.301 -0.435 1.00 98.25 104 ARG A N 1
ATOM 769 C CA . ARG A 1 104 ? -7.300 12.273 0.694 1.00 98.25 104 ARG A CA 1
ATOM 770 C C . ARG A 1 104 ? -8.158 11.021 0.659 1.00 98.25 104 ARG A C 1
ATOM 772 O O . ARG A 1 104 ? -8.657 10.651 -0.398 1.00 98.25 104 ARG A O 1
ATOM 779 N N . LEU A 1 105 ? -8.369 10.428 1.828 1.00 97.62 105 LEU A N 1
ATOM 780 C CA . LEU A 1 105 ? -9.303 9.328 2.050 1.00 97.62 105 LEU A CA 1
ATOM 781 C C . LEU A 1 105 ? -10.264 9.758 3.159 1.00 97.62 105 LEU A C 1
ATOM 783 O O . LEU A 1 105 ? -9.901 9.787 4.337 1.00 97.62 105 LEU A O 1
ATOM 787 N N . GLY A 1 106 ? -11.452 10.217 2.761 1.00 94.50 106 GLY A N 1
ATOM 788 C CA . GLY A 1 106 ? -12.354 10.942 3.655 1.00 94.50 106 GLY A CA 1
ATOM 789 C C . GLY A 1 106 ? -11.649 12.142 4.330 1.00 94.50 106 GLY A C 1
ATOM 790 O O . GLY A 1 106 ? -11.088 13.006 3.640 1.00 94.50 106 GLY A O 1
ATOM 791 N N . PRO A 1 107 ? -11.648 12.237 5.673 1.00 93.12 107 PRO A N 1
ATOM 792 C CA . PRO A 1 107 ? -10.947 13.303 6.390 1.00 93.12 107 PRO A CA 1
ATOM 793 C C . PRO A 1 107 ? -9.422 13.099 6.463 1.00 93.12 107 PRO A C 1
ATOM 795 O O . PRO A 1 107 ? -8.703 14.063 6.745 1.00 93.12 107 PRO A O 1
ATOM 798 N N . GLY A 1 108 ? -8.928 11.889 6.192 1.00 97.62 108 GLY A N 1
ATOM 799 C CA . GLY A 1 108 ? -7.525 11.523 6.338 1.00 97.62 108 GLY A CA 1
ATOM 800 C C . GLY A 1 108 ? -6.649 11.974 5.173 1.00 97.62 108 GLY A C 1
ATOM 801 O O . GLY A 1 108 ? -7.084 12.027 4.020 1.00 97.62 108 GLY A O 1
ATOM 802 N N . VAL A 1 109 ? -5.387 12.279 5.475 1.00 98.50 109 VAL A N 1
ATOM 803 C CA . VAL A 1 109 ? -4.350 12.550 4.469 1.00 98.50 109 VAL A CA 1
ATOM 804 C C . VAL A 1 109 ? -3.605 11.262 4.152 1.00 98.50 109 VAL A C 1
ATOM 806 O O . VAL A 1 109 ? -3.147 10.577 5.061 1.00 98.50 109 VAL A O 1
ATOM 809 N N . VAL A 1 110 ? -3.425 10.958 2.872 1.00 98.75 110 VAL A N 1
ATOM 810 C CA . VAL A 1 110 ? -2.618 9.817 2.430 1.00 98.75 110 VAL A CA 1
ATOM 811 C C . VAL A 1 110 ? -1.417 10.344 1.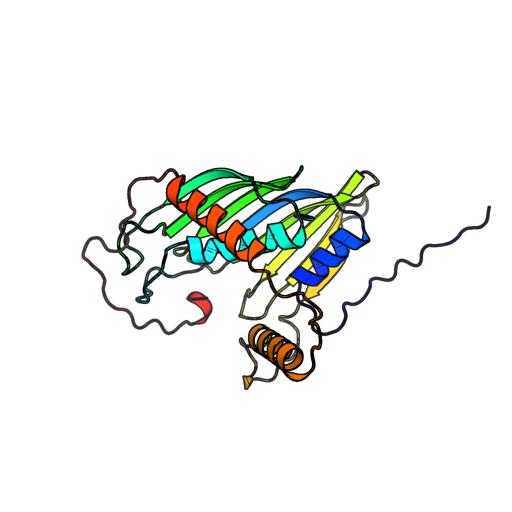667 1.00 98.75 110 VAL A C 1
ATOM 813 O O . VAL A 1 110 ? -1.568 11.145 0.746 1.00 98.75 110 VAL A O 1
ATOM 816 N N . THR A 1 111 ? -0.222 9.906 2.046 1.00 98.81 111 THR A N 1
ATOM 817 C CA . THR A 1 111 ? 0.995 10.123 1.259 1.00 98.81 111 THR A CA 1
ATOM 818 C C . THR A 1 111 ? 1.725 8.810 1.071 1.00 98.81 111 THR A C 1
ATOM 820 O O . THR A 1 111 ? 1.629 7.919 1.905 1.00 98.81 111 THR A O 1
ATOM 823 N N . GLY A 1 112 ? 2.513 8.673 0.020 1.00 98.50 112 GLY A N 1
ATOM 824 C CA . GLY A 1 112 ? 3.327 7.476 -0.096 1.00 98.50 112 GLY A CA 1
ATOM 825 C C . GLY A 1 112 ? 4.298 7.514 -1.243 1.00 98.50 112 GLY A C 1
ATOM 826 O O . GLY A 1 112 ? 4.229 8.394 -2.099 1.00 98.50 112 GLY A O 1
ATOM 827 N N . TYR A 1 113 ? 5.215 6.562 -1.220 1.00 98.62 113 TYR A N 1
ATOM 828 C CA . TYR A 1 113 ? 6.190 6.346 -2.268 1.00 98.62 113 TYR A CA 1
ATOM 829 C C . TYR A 1 113 ? 6.193 4.876 -2.656 1.00 98.62 113 TYR A C 1
ATOM 831 O O . TYR A 1 113 ? 6.273 4.002 -1.788 1.00 98.62 113 TYR A O 1
ATOM 839 N N . SER A 1 114 ? 6.138 4.624 -3.959 1.00 98.56 114 SER A N 1
ATOM 840 C CA . SER A 1 114 ? 6.342 3.299 -4.518 1.00 98.56 114 SER A CA 1
ATOM 841 C C . SER A 1 114 ? 7.413 3.289 -5.584 1.00 98.56 114 SER A C 1
ATOM 843 O O . SER A 1 114 ? 7.600 4.292 -6.270 1.00 98.56 114 SER A O 1
ATOM 845 N N . SER A 1 115 ? 8.125 2.168 -5.718 1.00 97.19 115 SER A N 1
ATOM 846 C CA . SER A 1 115 ? 9.237 2.073 -6.664 1.00 97.19 115 SER A CA 1
ATOM 847 C C . SER A 1 115 ? 9.629 0.642 -7.027 1.00 97.19 115 SER A C 1
ATOM 849 O O . SER A 1 115 ? 9.693 -0.241 -6.173 1.00 97.19 115 SER A O 1
ATOM 851 N N . PHE A 1 116 ? 9.953 0.439 -8.301 1.00 94.44 116 PHE A N 1
ATOM 852 C CA . PHE A 1 116 ? 10.615 -0.755 -8.824 1.00 94.44 116 PHE A CA 1
ATOM 853 C C . PHE A 1 116 ? 12.139 -0.669 -8.837 1.00 94.44 116 PHE A C 1
ATOM 855 O O . PHE A 1 116 ? 12.814 -1.620 -9.216 1.00 94.44 116 PHE A O 1
ATOM 862 N N . VAL A 1 117 ? 12.707 0.456 -8.440 1.00 93.75 117 VAL A N 1
ATOM 863 C CA . VAL A 1 117 ? 14.157 0.654 -8.376 1.00 93.75 117 VAL A CA 1
ATOM 864 C C . VAL A 1 117 ? 14.598 0.880 -6.930 1.00 93.75 117 VAL A C 1
ATOM 866 O O . VAL A 1 117 ? 15.640 1.472 -6.651 1.00 93.75 117 VAL A O 1
ATOM 869 N N . ASN A 1 118 ? 13.794 0.388 -5.981 1.00 93.88 118 ASN A N 1
ATOM 870 C CA . ASN A 1 118 ? 14.060 0.493 -4.558 1.00 93.88 118 ASN A CA 1
ATOM 871 C C . ASN A 1 118 ? 15.020 -0.629 -4.149 1.00 93.88 118 ASN A C 1
ATOM 873 O O . ASN A 1 118 ? 14.602 -1.764 -3.937 1.00 93.88 118 ASN A O 1
ATOM 877 N N . ILE A 1 119 ? 16.304 -0.288 -4.023 1.00 89.62 119 ILE A N 1
ATOM 878 C CA . ILE A 1 119 ? 17.421 -1.227 -3.791 1.00 89.62 119 ILE A CA 1
ATOM 879 C C . ILE A 1 119 ? 17.130 -2.234 -2.663 1.00 89.62 119 ILE A C 1
ATOM 881 O O . ILE A 1 119 ? 17.457 -3.415 -2.770 1.00 89.62 119 ILE A O 1
ATOM 885 N N . THR A 1 120 ? 16.505 -1.774 -1.578 1.00 90.12 120 THR A N 1
ATOM 886 C CA . THR A 1 120 ? 16.063 -2.634 -0.475 1.00 90.12 120 THR A CA 1
ATOM 887 C C . THR A 1 120 ? 14.557 -2.810 -0.546 1.00 90.12 120 THR A C 1
ATOM 889 O O . THR A 1 120 ? 13.837 -1.815 -0.499 1.00 90.12 120 THR A O 1
ATOM 892 N N . ARG A 1 121 ? 14.050 -4.046 -0.574 1.00 91.44 121 ARG A N 1
ATOM 893 C CA . ARG A 1 121 ? 12.601 -4.283 -0.512 1.00 91.44 121 ARG A CA 1
ATOM 894 C C . ARG A 1 121 ? 11.996 -3.619 0.731 1.00 91.44 121 ARG A C 1
ATOM 896 O O . ARG A 1 121 ? 12.502 -3.782 1.841 1.00 91.44 121 ARG A O 1
ATOM 903 N N . LYS A 1 122 ? 10.909 -2.875 0.535 1.00 94.69 122 LYS A N 1
ATOM 904 C CA . LYS A 1 122 ? 10.097 -2.268 1.596 1.00 94.69 122 LYS A CA 1
ATOM 905 C C . LYS A 1 122 ? 8.629 -2.449 1.256 1.00 94.69 122 LYS A C 1
ATOM 907 O O . LYS A 1 122 ? 8.240 -2.167 0.132 1.00 94.69 122 LYS A O 1
ATOM 912 N N . ARG A 1 123 ? 7.816 -2.889 2.210 1.00 96.69 123 ARG A N 1
ATOM 913 C CA . ARG A 1 123 ? 6.354 -2.965 2.073 1.00 96.69 123 ARG A CA 1
ATOM 914 C C . ARG A 1 123 ? 5.734 -2.561 3.399 1.00 96.69 123 ARG A C 1
ATOM 916 O O . ARG A 1 123 ? 5.377 -3.399 4.220 1.00 96.69 123 ARG A O 1
ATOM 923 N N . GLU A 1 124 ? 5.720 -1.263 3.645 1.00 98.12 124 GLU A N 1
ATOM 924 C CA . GLU A 1 124 ? 5.354 -0.692 4.936 1.00 98.12 124 GLU A CA 1
ATOM 925 C C . GLU A 1 124 ? 4.249 0.340 4.768 1.00 98.12 124 GLU A C 1
ATOM 927 O O . GLU A 1 124 ? 4.272 1.151 3.835 1.00 98.12 124 GLU A O 1
ATOM 932 N N . VAL A 1 125 ? 3.289 0.302 5.689 1.00 98.69 125 VAL A N 1
ATOM 933 C CA . VAL A 1 125 ? 2.226 1.291 5.805 1.00 98.69 125 VAL A CA 1
ATOM 934 C C . VAL A 1 125 ? 2.074 1.695 7.267 1.00 98.69 125 VAL A C 1
ATOM 936 O O . VAL A 1 125 ? 1.773 0.868 8.128 1.00 98.69 125 VAL A O 1
ATOM 939 N N . ASP A 1 126 ? 2.235 2.984 7.520 1.00 98.75 126 ASP A N 1
ATOM 940 C CA . ASP A 1 126 ? 1.964 3.632 8.791 1.00 98.75 126 ASP A CA 1
ATOM 941 C C . ASP A 1 126 ? 0.604 4.312 8.760 1.00 98.75 126 ASP A C 1
ATOM 943 O O . ASP A 1 126 ? 0.222 4.958 7.780 1.00 98.75 126 ASP A O 1
ATOM 947 N N . PHE A 1 127 ? -0.098 4.248 9.880 1.00 98.81 127 PHE A N 1
ATOM 948 C CA . PHE A 1 127 ? -1.367 4.911 10.084 1.00 98.81 127 PHE A CA 1
ATOM 949 C C . PHE A 1 127 ? -1.368 5.696 11.391 1.00 98.81 127 PHE A C 1
ATOM 951 O O . PHE A 1 127 ? -0.806 5.294 12.410 1.00 98.81 127 PHE A O 1
ATOM 958 N N . VAL A 1 128 ? -2.082 6.812 11.360 1.00 98.75 128 VAL A N 1
ATOM 959 C CA . VAL A 1 128 ? -2.531 7.540 12.536 1.00 98.75 128 VAL A CA 1
ATOM 960 C C . VAL A 1 128 ? -4.040 7.639 12.437 1.00 98.75 128 VAL A C 1
ATOM 962 O O . VAL A 1 128 ? -4.581 8.201 11.479 1.00 98.75 128 VAL A O 1
ATOM 965 N N . PHE A 1 129 ? -4.710 7.120 13.449 1.00 98.62 129 PHE A N 1
ATOM 966 C CA . PHE A 1 129 ? -6.146 7.182 13.605 1.00 98.62 129 PHE A CA 1
ATOM 967 C C . PHE A 1 129 ? -6.523 8.017 14.822 1.00 98.62 129 PHE A C 1
ATOM 969 O O . PHE A 1 129 ? -5.722 8.208 15.737 1.00 98.62 129 PHE A O 1
ATOM 976 N N . ARG A 1 130 ? -7.763 8.496 14.833 1.00 98.19 130 ARG A N 1
ATOM 977 C CA . ARG A 1 130 ? -8.380 9.181 15.962 1.00 98.19 130 ARG A CA 1
ATOM 978 C C . ARG A 1 130 ? -9.572 8.376 16.462 1.00 98.19 130 ARG A C 1
ATOM 980 O O . ARG A 1 130 ? -10.459 8.064 15.669 1.00 98.19 130 ARG A O 1
ATOM 987 N N . ALA A 1 131 ? -9.571 8.066 17.751 1.00 96.81 131 ALA A N 1
ATOM 988 C CA . ALA A 1 131 ? -10.696 7.465 18.451 1.00 96.81 131 ALA A CA 1
ATOM 989 C C . ALA A 1 131 ? -11.780 8.510 18.767 1.00 96.81 131 ALA A C 1
ATOM 991 O O . ALA A 1 131 ? -11.568 9.719 18.632 1.00 96.81 131 ALA A O 1
ATOM 992 N N . LEU A 1 132 ? -12.962 8.045 19.179 1.00 94.81 132 LEU A N 1
ATOM 993 C CA . LEU A 1 132 ? -14.122 8.905 19.453 1.00 94.81 132 LEU A CA 1
ATOM 994 C C . LEU A 1 132 ? -13.901 9.880 20.619 1.00 94.81 132 LEU A C 1
ATOM 996 O O . LEU A 1 132 ? -14.454 10.977 20.615 1.00 94.81 132 LEU A O 1
ATOM 1000 N N . ASP A 1 133 ? -13.081 9.500 21.594 1.00 95.12 133 ASP A N 1
ATOM 1001 C CA . ASP A 1 133 ? -12.656 10.346 22.718 1.00 95.12 133 ASP A CA 1
ATOM 1002 C C . ASP A 1 133 ? -11.561 11.361 22.335 1.00 95.12 133 ASP A C 1
ATOM 1004 O O . ASP A 1 133 ? -11.166 12.202 23.142 1.00 95.12 133 ASP A O 1
ATOM 1008 N N . GLY A 1 134 ? -11.096 11.320 21.084 1.00 95.25 134 GLY A N 1
ATOM 1009 C CA . GLY A 1 134 ? -10.055 12.183 20.550 1.00 95.25 134 GLY A CA 1
ATOM 1010 C C . GLY A 1 134 ? -8.637 11.630 20.693 1.00 95.25 134 GLY A C 1
ATOM 1011 O O . GLY A 1 134 ? -7.729 12.245 20.117 1.00 95.25 134 GLY A O 1
ATOM 1012 N N . GLU A 1 135 ? -8.431 10.497 21.377 1.00 96.56 135 GLU A N 1
ATOM 1013 C CA . GLU A 1 135 ? -7.120 9.852 21.496 1.00 96.56 135 GLU A CA 1
ATOM 1014 C C . GLU A 1 135 ? -6.582 9.411 20.126 1.00 96.56 135 GLU A C 1
ATOM 1016 O O . GLU A 1 135 ? -7.330 9.144 19.180 1.00 96.56 135 GLU A O 1
ATOM 1021 N N . LEU A 1 136 ? -5.252 9.372 20.000 1.00 98.12 136 LEU A N 1
ATOM 1022 C CA . LEU A 1 136 ? -4.582 8.925 18.781 1.00 98.12 136 LEU A CA 1
ATOM 1023 C C . LEU A 1 136 ? -4.126 7.477 18.914 1.00 98.12 136 LEU A C 1
ATOM 1025 O O . LEU A 1 136 ? -3.390 7.134 19.839 1.00 98.12 136 LEU A O 1
ATOM 1029 N N . HIS A 1 137 ? -4.512 6.664 17.935 1.00 98.44 137 HIS A N 1
ATOM 1030 C CA . HIS A 1 137 ? -4.004 5.311 17.754 1.00 98.44 137 HIS A CA 1
ATOM 1031 C C . HIS A 1 137 ? -3.018 5.327 16.589 1.00 98.44 137 HIS A C 1
ATOM 1033 O O . HIS A 1 137 ? -3.337 5.771 15.485 1.00 98.44 137 HIS A O 1
ATOM 1039 N N . TYR A 1 138 ? -1.814 4.845 16.839 1.00 98.69 138 TYR A N 1
ATOM 1040 C CA . TYR A 1 138 ? -0.769 4.679 15.843 1.00 98.69 138 TYR A CA 1
ATOM 1041 C C . TYR A 1 138 ? -0.750 3.221 15.413 1.00 98.69 138 TYR A C 1
ATOM 1043 O O . TYR A 1 138 ? -0.917 2.339 16.254 1.00 98.69 138 TYR A O 1
ATOM 1051 N N . ALA A 1 139 ? -0.537 2.961 14.129 1.00 98.69 139 ALA A N 1
ATOM 1052 C CA . ALA A 1 139 ? -0.330 1.609 13.645 1.00 98.69 139 ALA A CA 1
ATOM 1053 C C . ALA A 1 139 ? 0.771 1.563 12.590 1.00 98.69 139 ALA A C 1
ATOM 1055 O O . ALA A 1 139 ? 0.862 2.460 11.760 1.00 98.69 139 ALA A O 1
ATOM 1056 N N . THR A 1 140 ? 1.548 0.486 12.592 1.00 98.50 140 THR A N 1
ATOM 1057 C CA . THR A 1 140 ? 2.521 0.173 11.544 1.00 98.50 140 THR A CA 1
ATOM 1058 C C . THR A 1 140 ? 2.276 -1.257 11.100 1.00 98.50 140 THR A C 1
ATOM 1060 O O . THR A 1 140 ? 2.256 -2.174 11.927 1.00 98.50 140 THR A O 1
ATOM 1063 N N . ALA A 1 141 ? 2.079 -1.436 9.798 1.00 98.00 141 ALA A N 1
ATOM 1064 C CA . ALA A 1 141 ? 1.950 -2.728 9.152 1.00 98.00 141 ALA A CA 1
ATOM 1065 C C . ALA A 1 141 ? 3.105 -2.915 8.164 1.00 98.00 141 ALA A C 1
ATOM 1067 O O . ALA A 1 141 ? 3.285 -2.120 7.242 1.00 98.00 141 ALA A O 1
ATOM 1068 N N . VAL A 1 142 ? 3.880 -3.974 8.364 1.00 97.19 142 VAL A N 1
ATOM 1069 C CA . VAL A 1 142 ? 5.011 -4.361 7.521 1.00 97.19 142 VAL A CA 1
ATOM 1070 C C . VAL A 1 142 ? 4.679 -5.701 6.893 1.00 97.19 142 VAL A C 1
ATOM 1072 O O . VAL A 1 142 ? 4.318 -6.630 7.608 1.00 97.19 142 VAL A O 1
ATOM 1075 N N . TYR A 1 143 ? 4.818 -5.811 5.580 1.00 95.12 143 TYR A N 1
ATOM 1076 C CA . TYR A 1 143 ? 4.483 -7.014 4.828 1.00 95.12 143 TYR A CA 1
ATOM 1077 C C . TYR A 1 143 ? 5.725 -7.617 4.187 1.00 95.12 143 TYR A C 1
ATOM 1079 O O . TYR A 1 143 ? 6.637 -6.897 3.779 1.00 95.12 143 TYR A O 1
ATOM 1087 N N . ASP A 1 144 ? 5.759 -8.943 4.104 1.00 92.44 144 ASP A N 1
ATOM 1088 C CA . ASP A 1 144 ? 6.806 -9.722 3.442 1.00 92.44 144 ASP A CA 1
ATOM 1089 C C . ASP A 1 144 ? 8.220 -9.188 3.722 1.00 92.44 144 ASP A C 1
ATOM 1091 O O . ASP A 1 144 ? 9.024 -8.994 2.812 1.00 92.44 144 ASP A O 1
ATOM 1095 N N . THR A 1 145 ? 8.527 -8.831 4.969 1.00 90.38 145 THR A N 1
ATOM 1096 C CA . THR A 1 145 ? 9.813 -8.217 5.317 1.00 90.38 145 THR A CA 1
ATOM 1097 C C . THR A 1 145 ? 10.244 -8.691 6.705 1.00 90.38 145 THR A C 1
ATOM 1099 O O . THR A 1 145 ? 9.587 -8.360 7.696 1.00 90.38 145 THR A O 1
ATOM 1102 N N . PRO A 1 146 ? 11.379 -9.411 6.820 1.00 87.81 146 PRO A N 1
ATOM 1103 C CA . PRO A 1 146 ? 12.470 -9.505 5.837 1.00 87.81 146 PRO A CA 1
ATOM 1104 C C . PRO A 1 146 ? 12.319 -10.592 4.757 1.00 87.81 146 PRO A C 1
ATOM 1106 O O . PRO A 1 146 ? 13.128 -10.615 3.840 1.00 87.81 146 PRO A O 1
ATOM 1109 N N . ALA A 1 147 ? 11.317 -11.468 4.847 1.00 88.50 147 ALA A N 1
ATOM 1110 C CA . ALA A 1 147 ? 11.082 -12.578 3.915 1.00 88.50 147 ALA A CA 1
ATOM 1111 C C . ALA A 1 147 ? 9.597 -12.655 3.531 1.00 88.50 147 ALA A C 1
ATOM 1113 O O . ALA A 1 147 ? 8.769 -12.034 4.198 1.00 88.50 147 ALA A O 1
ATOM 1114 N N . TRP A 1 148 ? 9.242 -13.402 2.485 1.00 88.12 148 TRP A N 1
ATOM 1115 C CA . TRP A 1 148 ? 7.831 -13.604 2.123 1.00 88.12 148 TRP A CA 1
ATOM 1116 C C . TRP A 1 148 ? 7.030 -14.214 3.279 1.00 88.12 148 TRP A C 1
ATOM 1118 O O . TRP A 1 148 ? 7.555 -15.003 4.065 1.00 88.12 148 TRP A O 1
ATOM 1128 N N . ASP A 1 149 ? 5.758 -13.826 3.394 1.00 89.06 149 ASP A N 1
ATOM 1129 C CA . ASP A 1 149 ? 4.841 -14.200 4.482 1.00 89.06 149 ASP A CA 1
ATOM 1130 C C . ASP A 1 149 ? 5.287 -13.774 5.899 1.00 89.06 149 ASP A C 1
ATOM 1132 O O . ASP A 1 149 ? 4.588 -14.062 6.878 1.00 89.06 149 ASP A O 1
ATOM 1136 N N . ALA A 1 150 ? 6.411 -13.058 6.039 1.00 91.00 150 ALA A N 1
ATOM 1137 C CA . ALA A 1 150 ? 6.842 -12.443 7.290 1.00 91.00 150 ALA A CA 1
ATOM 1138 C C . ALA A 1 150 ? 6.229 -11.044 7.420 1.00 91.00 150 ALA A C 1
ATOM 1140 O O . ALA A 1 150 ? 6.859 -10.026 7.116 1.00 91.00 150 ALA A O 1
ATOM 1141 N N . ASP A 1 151 ? 4.983 -11.012 7.877 1.00 94.19 151 ASP A N 1
ATOM 1142 C CA . ASP A 1 151 ? 4.232 -9.796 8.115 1.00 94.19 151 ASP A CA 1
ATOM 1143 C C . ASP A 1 151 ? 4.194 -9.455 9.610 1.00 94.19 151 ASP A C 1
ATOM 1145 O O . ASP A 1 151 ? 4.177 -10.327 10.484 1.00 94.19 151 ASP A O 1
ATOM 1149 N N . ARG A 1 152 ? 4.144 -8.160 9.915 1.00 96.00 152 ARG A N 1
ATOM 1150 C CA . ARG A 1 152 ? 4.066 -7.630 11.275 1.00 96.00 152 ARG A CA 1
ATOM 1151 C C . ARG A 1 152 ? 3.059 -6.496 11.351 1.00 96.00 152 ARG A C 1
ATOM 1153 O O . ARG A 1 152 ? 2.997 -5.653 10.463 1.00 96.00 152 ARG A O 1
ATOM 1160 N N . LEU A 1 153 ? 2.308 -6.456 12.441 1.00 97.81 153 LEU A N 1
ATOM 1161 C CA . LEU A 1 153 ? 1.418 -5.361 12.800 1.00 97.81 153 LEU A CA 1
ATOM 1162 C C . LEU A 1 153 ? 1.684 -4.965 14.241 1.00 97.81 153 LEU A C 1
ATOM 1164 O O . LEU A 1 153 ? 1.755 -5.821 15.120 1.00 97.81 153 LEU A O 1
ATOM 1168 N N . ARG A 1 154 ? 1.748 -3.661 14.475 1.00 98.06 154 ARG A N 1
ATOM 1169 C CA . ARG A 1 154 ? 1.708 -3.065 15.806 1.00 98.06 154 ARG A CA 1
ATOM 1170 C C . ARG A 1 154 ? 0.692 -1.936 15.793 1.00 98.06 154 ARG A C 1
ATOM 1172 O O . ARG A 1 154 ? 0.729 -1.112 14.886 1.00 98.06 154 ARG A O 1
ATOM 1179 N N . VAL A 1 155 ? -0.177 -1.885 16.795 1.00 98.56 155 VAL A N 1
ATOM 1180 C CA . VAL A 1 155 ? -1.083 -0.773 17.091 1.00 98.56 155 VAL A CA 1
ATOM 1181 C C . VAL A 1 155 ? -0.850 -0.352 18.529 1.00 98.56 155 VAL A C 1
ATOM 1183 O O . VAL A 1 155 ? -0.798 -1.196 19.423 1.00 98.56 155 VAL A O 1
ATOM 1186 N N . TRP A 1 156 ? -0.697 0.942 18.764 1.00 98.44 156 TRP A N 1
ATOM 1187 C CA . TRP A 1 156 ? -0.395 1.473 20.084 1.00 98.44 156 TRP A CA 1
ATOM 1188 C C . TRP A 1 156 ? -0.954 2.880 20.261 1.00 98.44 156 TRP A C 1
ATOM 1190 O O . TRP A 1 156 ? -1.256 3.579 19.292 1.00 98.44 156 TRP A O 1
ATOM 1200 N N . ARG A 1 157 ? -1.040 3.320 21.512 1.00 97.62 157 ARG A N 1
ATOM 1201 C CA . ARG A 1 157 ? -1.270 4.721 21.873 1.00 97.62 157 ARG A CA 1
ATOM 1202 C C . ARG A 1 157 ? -0.141 5.225 22.757 1.00 97.62 157 ARG A C 1
ATOM 1204 O O . ARG A 1 157 ? 0.597 4.445 23.354 1.00 97.62 157 ARG A O 1
ATOM 1211 N N . ARG A 1 158 ? 0.009 6.543 22.831 1.00 96.00 158 ARG A N 1
ATOM 1212 C CA . ARG A 1 158 ? 1.003 7.188 23.697 1.00 96.00 158 ARG A CA 1
ATOM 1213 C C . ARG A 1 158 ? 0.345 7.627 24.994 1.00 96.00 158 ARG A C 1
ATOM 1215 O O . ARG A 1 158 ? -0.608 8.398 24.958 1.00 96.00 158 ARG A O 1
ATOM 1222 N N . THR A 1 159 ? 0.889 7.186 26.120 1.00 93.50 159 THR A N 1
ATOM 1223 C CA . THR A 1 159 ? 0.454 7.581 27.465 1.00 93.50 159 THR A CA 1
ATOM 1224 C C . THR A 1 159 ? 1.567 8.355 28.173 1.00 93.50 159 THR A C 1
ATOM 1226 O O . THR A 1 159 ? 2.706 8.408 27.704 1.00 93.50 159 THR A O 1
ATOM 1229 N N . SER A 1 160 ? 1.271 8.938 29.335 1.00 92.62 160 SER A N 1
ATOM 1230 C CA . SER A 1 160 ? 2.286 9.585 30.180 1.00 92.62 160 SER A CA 1
ATOM 1231 C C . SER A 1 160 ? 3.348 8.613 30.715 1.00 92.62 160 SER A C 1
ATOM 1233 O O . SER A 1 160 ? 4.439 9.054 31.069 1.00 92.62 160 SER A O 1
ATOM 1235 N N . ALA A 1 161 ? 3.053 7.310 30.754 1.00 92.56 161 ALA A N 1
ATOM 1236 C CA . ALA A 1 161 ? 3.972 6.261 31.191 1.00 92.56 161 ALA A CA 1
ATOM 1237 C C . ALA A 1 161 ? 4.775 5.628 30.034 1.00 92.56 161 ALA A C 1
ATOM 1239 O O . ALA A 1 161 ? 5.649 4.800 30.286 1.00 92.56 161 ALA A O 1
ATOM 1240 N N . GLY A 1 162 ? 4.498 6.012 28.782 1.00 94.25 162 GLY A N 1
ATOM 1241 C CA . GLY A 1 162 ? 5.107 5.444 27.576 1.00 94.25 162 GLY A CA 1
ATOM 1242 C C . GLY A 1 162 ? 4.077 4.936 26.563 1.00 94.25 162 GLY A C 1
ATOM 1243 O O . GLY A 1 162 ? 2.880 5.214 26.673 1.00 94.25 162 GLY A O 1
ATOM 1244 N N . ASP A 1 163 ? 4.553 4.205 25.555 1.00 96.44 163 ASP A N 1
ATOM 1245 C CA . ASP A 1 163 ? 3.691 3.557 24.564 1.00 96.44 163 ASP A CA 1
ATOM 1246 C C . ASP A 1 163 ? 2.925 2.389 25.207 1.00 96.44 163 ASP A C 1
ATOM 1248 O O . ASP A 1 163 ? 3.528 1.478 25.772 1.00 96.44 163 ASP A O 1
ATOM 1252 N N . GLU A 1 164 ? 1.602 2.390 25.071 1.00 97.25 164 GLU A N 1
ATOM 1253 C CA . GLU A 1 164 ? 0.738 1.263 25.420 1.00 97.25 164 GLU A CA 1
ATOM 1254 C C . GLU A 1 164 ? 0.353 0.516 24.143 1.00 97.25 164 GLU A C 1
ATOM 1256 O O . GLU A 1 164 ? -0.268 1.084 23.240 1.00 97.25 164 GLU A O 1
ATOM 1261 N N . GLU A 1 165 ? 0.735 -0.756 24.056 1.00 97.81 165 GLU A N 1
ATOM 1262 C CA . GLU A 1 165 ? 0.410 -1.612 22.918 1.00 97.81 165 GLU A CA 1
ATOM 1263 C C . GLU A 1 165 ? -1.028 -2.132 23.012 1.00 97.81 165 GLU A C 1
ATOM 1265 O O . GLU A 1 165 ? -1.422 -2.747 24.000 1.00 97.81 165 GLU A O 1
ATOM 1270 N N . LEU A 1 166 ? -1.806 -1.884 21.959 1.00 96.75 166 LEU A N 1
ATOM 1271 C CA . LEU A 1 166 ? -3.223 -2.240 21.863 1.00 96.75 166 LEU A CA 1
ATOM 1272 C C . LEU A 1 166 ? -3.434 -3.529 21.058 1.00 96.75 166 LEU A C 1
ATOM 1274 O O . LEU A 1 166 ? -4.362 -4.2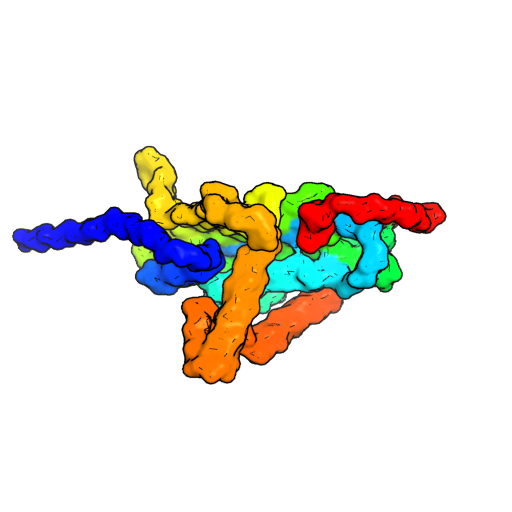94 21.318 1.00 96.75 166 LEU A O 1
ATOM 1278 N N . LEU A 1 167 ? -2.584 -3.762 20.055 1.00 95.94 167 LEU A N 1
ATOM 1279 C CA . LEU A 1 167 ? -2.611 -4.942 19.196 1.00 95.94 167 LEU A CA 1
ATOM 1280 C C . LEU A 1 167 ? -1.212 -5.185 18.626 1.00 95.94 167 LEU A C 1
ATOM 1282 O O . LEU A 1 167 ? -0.603 -4.270 18.079 1.00 95.94 167 LEU A O 1
ATOM 1286 N N . ALA A 1 168 ? -0.743 -6.428 18.673 1.00 95.62 168 ALA A N 1
ATOM 1287 C CA . ALA A 1 168 ? 0.465 -6.850 17.977 1.00 95.62 168 ALA A CA 1
ATOM 1288 C C . ALA A 1 168 ? 0.279 -8.210 17.309 1.00 95.62 168 ALA A C 1
ATOM 1290 O O . ALA A 1 168 ? -0.431 -9.087 17.808 1.00 95.62 168 ALA A O 1
ATOM 1291 N N . LEU A 1 169 ? 0.919 -8.375 16.156 1.00 94.00 169 LEU A N 1
ATOM 1292 C CA . LEU A 1 169 ? 0.938 -9.613 15.396 1.00 94.00 169 LEU 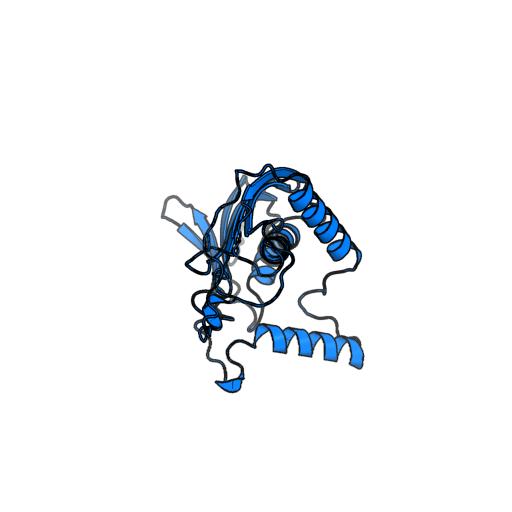A CA 1
ATOM 1293 C C . LEU A 1 169 ? 2.262 -9.726 14.643 1.00 94.00 169 LEU A C 1
ATOM 1295 O O . LEU A 1 169 ? 2.711 -8.773 14.017 1.00 94.00 169 LEU A O 1
ATOM 1299 N N . ASP A 1 170 ? 2.854 -10.914 14.685 1.00 93.06 170 ASP A N 1
ATOM 1300 C CA . ASP A 1 170 ? 4.030 -11.288 13.904 1.00 93.06 170 ASP A CA 1
ATOM 1301 C C . ASP A 1 170 ? 3.773 -12.672 13.292 1.00 93.06 170 ASP A C 1
ATOM 1303 O O . ASP A 1 170 ? 3.484 -13.639 14.010 1.00 93.06 170 ASP A O 1
ATOM 1307 N N . THR A 1 171 ? 3.778 -12.758 11.960 1.00 89.31 171 THR A N 1
ATOM 1308 C CA . THR A 1 171 ? 3.658 -14.032 11.240 1.00 89.31 171 THR A CA 1
ATOM 1309 C C . THR A 1 171 ? 5.009 -14.637 10.887 1.00 89.31 171 THR A C 1
ATOM 1311 O O . THR A 1 171 ? 5.069 -15.848 10.701 1.00 89.31 171 THR A O 1
ATOM 1314 N N . GLY A 1 172 ? 6.085 -13.847 10.848 1.00 85.19 172 GLY A N 1
ATOM 1315 C CA . GLY A 1 172 ? 7.429 -14.319 10.507 1.00 85.19 172 GLY A CA 1
ATOM 1316 C C . GLY A 1 172 ? 8.047 -15.214 11.581 1.00 85.19 172 GLY A C 1
ATOM 1317 O O . GLY A 1 172 ? 8.874 -16.067 11.275 1.00 85.19 172 GLY A O 1
ATOM 1318 N N . SER A 1 173 ? 7.618 -15.069 12.835 1.00 82.31 173 SER A N 1
ATOM 1319 C CA . SER A 1 173 ? 8.034 -15.946 13.941 1.00 82.31 173 SER A CA 1
ATOM 1320 C C . SER A 1 173 ? 7.270 -17.276 14.011 1.00 82.31 173 SER A C 1
ATOM 1322 O O . SER A 1 173 ? 7.590 -18.128 14.844 1.00 82.31 173 SER A O 1
ATOM 1324 N N . ARG A 1 174 ? 6.256 -17.483 13.160 1.00 83.00 174 ARG A N 1
ATOM 1325 C CA . ARG A 1 174 ? 5.414 -18.683 13.213 1.00 83.00 174 ARG A CA 1
ATOM 1326 C C . ARG A 1 174 ? 6.082 -19.849 12.477 1.00 83.00 174 ARG A C 1
ATOM 1328 O O . ARG A 1 174 ? 6.535 -19.669 11.350 1.00 83.00 174 ARG A O 1
ATOM 1335 N N . PRO A 1 175 ? 6.104 -21.061 13.059 1.00 82.50 175 PRO A N 1
ATOM 1336 C CA . PRO A 1 175 ? 6.563 -22.245 12.346 1.00 82.50 175 PRO A CA 1
ATOM 1337 C C . PRO A 1 175 ? 5.657 -22.544 11.148 1.00 82.50 175 PRO A C 1
ATOM 1339 O O . PRO A 1 175 ? 4.435 -22.588 11.286 1.00 82.50 175 PRO A O 1
ATOM 1342 N N . VAL A 1 176 ? 6.267 -22.785 9.991 1.00 85.00 176 VAL A N 1
ATOM 1343 C CA . VAL A 1 176 ? 5.600 -23.176 8.743 1.00 85.00 176 VAL A CA 1
ATOM 1344 C C . VAL A 1 176 ? 6.360 -24.365 8.160 1.00 85.00 176 VAL A C 1
ATOM 1346 O O . VAL A 1 176 ? 7.592 -24.425 8.283 1.00 85.00 176 VAL A O 1
ATOM 1349 N N . ALA A 1 177 ? 5.651 -25.321 7.550 1.00 86.19 177 ALA A N 1
ATOM 1350 C CA . ALA A 1 177 ? 6.303 -26.435 6.875 1.00 86.19 177 ALA A CA 1
ATOM 1351 C C . ALA A 1 177 ? 7.222 -25.910 5.761 1.00 86.19 177 ALA A C 1
ATOM 1353 O O . ALA A 1 177 ? 6.912 -24.930 5.090 1.00 86.19 177 ALA A O 1
ATOM 1354 N N . GLU A 1 178 ? 8.371 -26.553 5.552 1.00 85.69 178 GLU A N 1
ATOM 1355 C CA . GLU A 1 178 ? 9.394 -26.050 4.624 1.00 85.69 178 GLU A CA 1
ATOM 1356 C C . GLU A 1 178 ? 8.859 -25.825 3.202 1.00 85.69 178 GLU A C 1
ATOM 1358 O O . GLU A 1 178 ? 9.159 -24.805 2.592 1.00 85.69 178 GLU A O 1
ATOM 1363 N N . HIS A 1 179 ? 8.007 -26.731 2.719 1.00 86.50 179 HIS A N 1
ATOM 1364 C CA . HIS A 1 179 ? 7.401 -26.664 1.388 1.00 86.50 179 HIS A CA 1
ATOM 1365 C C . HIS A 1 179 ? 6.279 -25.620 1.255 1.00 86.50 179 HIS A C 1
ATOM 1367 O O . HIS A 1 179 ? 5.852 -25.335 0.141 1.00 86.50 179 HIS A O 1
ATOM 1373 N N . GLU A 1 180 ? 5.787 -25.070 2.367 1.00 85.38 180 GLU A N 1
ATOM 1374 C CA . GLU A 1 180 ? 4.759 -24.021 2.386 1.00 85.38 180 GLU A CA 1
ATOM 1375 C C . GLU A 1 180 ? 5.364 -22.625 2.570 1.00 85.38 180 GLU A C 1
ATOM 1377 O O . GLU A 1 180 ? 4.649 -21.625 2.485 1.00 85.38 180 GLU A O 1
ATOM 1382 N N . ARG A 1 181 ? 6.674 -22.534 2.841 1.00 83.75 181 ARG A N 1
ATOM 1383 C CA . ARG A 1 181 ? 7.365 -21.246 2.959 1.00 83.75 181 ARG A CA 1
ATOM 1384 C C . ARG A 1 181 ? 7.144 -20.434 1.686 1.00 83.75 181 ARG A C 1
ATOM 1386 O O . ARG A 1 181 ? 7.179 -20.997 0.601 1.00 83.75 181 ARG A O 1
ATOM 1393 N N . THR A 1 182 ? 6.931 -19.130 1.858 1.00 85.00 182 THR A N 1
ATOM 1394 C CA . THR A 1 182 ? 6.653 -18.134 0.805 1.00 85.00 182 THR A CA 1
ATOM 1395 C C . THR A 1 182 ? 5.313 -18.279 0.074 1.00 85.00 182 THR A C 1
ATOM 1397 O O . THR A 1 182 ? 4.945 -17.406 -0.706 1.00 85.00 182 THR A O 1
ATOM 1400 N N . VAL A 1 183 ? 4.540 -19.337 0.321 1.00 89.00 183 VAL A N 1
ATOM 1401 C CA . VAL A 1 183 ? 3.247 -19.555 -0.346 1.00 89.00 183 VAL A CA 1
ATOM 1402 C C . VAL A 1 183 ? 2.085 -19.658 0.636 1.00 89.00 183 VAL A C 1
ATOM 1404 O O . VAL A 1 183 ? 0.984 -20.039 0.240 1.00 89.00 183 VAL A O 1
ATOM 1407 N N . VAL A 1 184 ? 2.272 -19.283 1.904 1.00 89.12 184 VAL A N 1
ATOM 1408 C CA . VAL A 1 184 ? 1.246 -19.434 2.946 1.00 89.12 184 VAL A CA 1
ATOM 1409 C C . VAL A 1 184 ? 0.021 -18.587 2.625 1.00 89.12 184 VAL A C 1
ATOM 1411 O O . VAL A 1 184 ? -1.104 -19.095 2.637 1.00 89.12 184 VAL A O 1
ATOM 1414 N N . LYS A 1 185 ? 0.212 -17.296 2.317 1.00 88.38 185 LYS A N 1
ATOM 1415 C CA . LYS A 1 185 ? -0.903 -16.401 1.967 1.00 88.38 185 LYS A CA 1
ATOM 1416 C C . LYS A 1 185 ? -1.609 -16.842 0.682 1.00 88.38 185 LYS A C 1
ATOM 1418 O O . LYS A 1 185 ? -2.839 -16.846 0.637 1.00 88.38 185 LYS A O 1
ATOM 1423 N N . LEU A 1 186 ? -0.850 -17.283 -0.324 1.00 89.50 186 LEU A N 1
ATOM 1424 C CA . LEU A 1 186 ? -1.396 -17.783 -1.592 1.00 89.50 186 LEU A CA 1
ATOM 1425 C C . LEU A 1 186 ? -2.204 -19.071 -1.400 1.00 89.50 186 LEU A C 1
ATOM 1427 O O . LEU A 1 186 ? -3.316 -19.179 -1.914 1.00 89.50 186 LEU A O 1
ATOM 1431 N N . GLY A 1 187 ? -1.687 -20.023 -0.620 1.00 90.88 187 GLY A N 1
ATOM 1432 C CA . GLY A 1 187 ? -2.377 -21.269 -0.294 1.00 90.88 187 GLY A CA 1
ATOM 1433 C C . GLY A 1 187 ? -3.684 -21.026 0.459 1.00 90.88 187 GLY A C 1
ATOM 1434 O O . GLY A 1 187 ? -4.700 -21.641 0.140 1.00 90.88 187 GLY A O 1
ATOM 1435 N N . ARG A 1 188 ? -3.698 -20.071 1.402 1.00 88.88 188 ARG A N 1
ATOM 1436 C CA . ARG A 1 188 ? -4.926 -19.655 2.103 1.00 88.88 188 ARG A CA 1
ATOM 1437 C C . ARG A 1 188 ? -5.958 -19.071 1.146 1.00 88.88 188 ARG A C 1
ATOM 1439 O O . ARG A 1 188 ? -7.095 -19.530 1.157 1.00 88.88 188 ARG A O 1
ATOM 1446 N N . MET A 1 189 ? -5.550 -18.135 0.287 1.00 90.50 189 MET A N 1
ATOM 1447 C CA . MET A 1 189 ? -6.439 -17.546 -0.716 1.00 90.50 189 MET A CA 1
ATOM 1448 C C . MET A 1 189 ? -7.006 -18.613 -1.663 1.00 90.50 189 MET A C 1
ATOM 1450 O O . MET A 1 189 ? -8.208 -18.636 -1.913 1.00 90.50 189 MET A O 1
ATOM 1454 N N . ALA A 1 190 ? -6.168 -19.528 -2.158 1.00 93.00 190 ALA A N 1
ATOM 1455 C CA . ALA A 1 190 ? -6.611 -20.616 -3.025 1.00 93.00 190 ALA A CA 1
ATOM 1456 C C . ALA A 1 190 ? -7.615 -21.543 -2.319 1.00 93.00 190 ALA A C 1
ATOM 1458 O O . ALA A 1 190 ? -8.623 -21.926 -2.913 1.00 93.00 190 ALA A O 1
ATOM 1459 N N . ALA A 1 191 ? -7.379 -21.867 -1.045 1.00 92.19 191 ALA A N 1
ATOM 1460 C CA . ALA A 1 191 ? -8.291 -22.677 -0.245 1.00 92.19 191 ALA A CA 1
ATOM 1461 C C . ALA A 1 191 ? -9.627 -21.964 0.030 1.00 92.19 191 ALA A C 1
ATOM 1463 O O . ALA A 1 191 ? -10.677 -22.601 -0.020 1.00 92.19 191 ALA A O 1
ATOM 1464 N N . ASP A 1 192 ? -9.599 -20.655 0.295 1.00 93.06 192 ASP A N 1
ATOM 1465 C CA . ASP A 1 192 ? -10.798 -19.826 0.450 1.00 93.06 192 ASP A CA 1
ATOM 1466 C C . ASP A 1 192 ? -11.637 -19.808 -0.830 1.00 93.06 192 ASP A C 1
ATOM 1468 O O . ASP A 1 192 ? -12.846 -20.036 -0.781 1.00 93.06 192 ASP A O 1
ATOM 1472 N N . VAL A 1 193 ? -10.998 -19.605 -1.986 1.00 94.00 193 VAL A N 1
ATOM 1473 C CA . VAL A 1 193 ? -11.672 -19.646 -3.291 1.00 94.00 193 VAL A CA 1
ATOM 1474 C C . VAL A 1 193 ? -12.272 -21.027 -3.545 1.00 94.00 193 VAL A C 1
ATOM 1476 O O . VAL A 1 193 ? -13.431 -21.118 -3.942 1.00 94.00 193 VAL A O 1
ATOM 1479 N N . ALA A 1 194 ? -11.518 -22.099 -3.288 1.00 95.56 194 ALA A N 1
ATOM 1480 C CA . ALA A 1 194 ? -11.999 -23.462 -3.483 1.00 95.56 194 ALA A CA 1
ATOM 1481 C C . ALA A 1 194 ? -13.258 -23.738 -2.648 1.00 95.56 194 ALA A C 1
ATOM 1483 O O . ALA A 1 194 ? -14.276 -24.121 -3.216 1.00 95.56 194 ALA A O 1
ATOM 1484 N N . ARG A 1 195 ? -13.223 -23.457 -1.338 1.00 95.62 195 ARG A N 1
ATOM 1485 C CA . ARG A 1 195 ? -14.374 -23.637 -0.435 1.00 95.62 195 ARG A CA 1
ATOM 1486 C C . ARG A 1 195 ? -15.579 -22.787 -0.828 1.00 95.62 195 ARG A C 1
ATOM 1488 O O . ARG A 1 195 ? -16.715 -23.246 -0.736 1.00 95.62 195 ARG A O 1
ATOM 1495 N N . PHE A 1 196 ? -15.348 -21.552 -1.266 1.00 95.56 196 PHE A N 1
ATOM 1496 C CA . PHE A 1 196 ? -16.427 -20.690 -1.732 1.00 95.56 196 PHE A CA 1
ATOM 1497 C C . PHE A 1 196 ? -17.113 -21.270 -2.975 1.00 95.56 196 PHE A C 1
ATOM 1499 O O . PHE A 1 196 ? -18.338 -21.297 -3.046 1.00 95.56 196 PHE A O 1
ATOM 1506 N N . VAL A 1 197 ? -16.333 -21.773 -3.935 1.00 96.00 197 VAL A N 1
ATOM 1507 C CA . VAL A 1 197 ? -16.859 -22.347 -5.182 1.00 96.00 197 VAL A CA 1
ATOM 1508 C C . VAL A 1 197 ? -17.545 -23.696 -4.954 1.00 96.00 197 VAL A C 1
ATOM 1510 O O . VAL A 1 197 ? -18.572 -23.953 -5.579 1.00 96.00 197 VAL A O 1
ATOM 1513 N N . THR A 1 198 ? -17.000 -24.561 -4.094 1.00 97.25 198 THR A N 1
ATOM 1514 C CA . THR A 1 198 ? -17.554 -25.906 -3.864 1.00 97.25 198 THR A CA 1
ATOM 1515 C C . THR A 1 198 ? -18.741 -25.894 -2.913 1.00 97.25 198 THR A C 1
ATOM 1517 O O . THR A 1 198 ? -19.749 -26.540 -3.193 1.00 97.25 198 THR A O 1
ATOM 1520 N N . ASP A 1 199 ? -18.636 -25.141 -1.817 1.00 96.38 199 ASP A N 1
ATOM 1521 C CA . ASP A 1 199 ? -19.546 -25.258 -0.673 1.00 96.38 199 ASP A CA 1
ATOM 1522 C C . ASP A 1 199 ? -20.342 -23.970 -0.409 1.00 96.38 199 ASP A C 1
ATOM 1524 O O . ASP A 1 199 ? -21.179 -23.932 0.493 1.00 96.38 199 ASP A O 1
ATOM 1528 N N . GLY A 1 200 ? -20.078 -22.887 -1.151 1.00 94.44 200 GLY A N 1
ATOM 1529 C CA . GLY A 1 200 ? -20.653 -21.565 -0.875 1.00 94.44 200 GLY A CA 1
ATOM 1530 C C . GLY A 1 200 ? -20.122 -20.927 0.414 1.00 94.44 200 GLY A C 1
ATOM 1531 O O . GLY A 1 200 ? -20.702 -19.962 0.912 1.00 94.44 200 GLY A O 1
ATOM 1532 N N . ALA A 1 201 ? -19.039 -21.462 0.987 1.00 94.31 201 ALA A N 1
ATOM 1533 C CA . ALA A 1 201 ? -18.484 -20.975 2.242 1.00 94.31 201 ALA A CA 1
ATOM 1534 C C . ALA A 1 201 ? -17.785 -19.623 2.039 1.00 94.31 201 ALA A C 1
ATOM 1536 O O . ALA A 1 201 ? -16.792 -19.523 1.318 1.00 94.31 201 ALA A O 1
ATOM 1537 N N . HIS A 1 202 ? -18.291 -18.577 2.691 1.00 90.00 202 HIS A N 1
ATOM 1538 C CA . HIS A 1 202 ? -17.679 -17.253 2.626 1.00 90.00 202 HIS A CA 1
ATOM 1539 C C . HIS A 1 202 ? -16.328 -17.221 3.364 1.00 90.00 202 HIS A C 1
ATOM 1541 O O . HIS A 1 202 ? -16.237 -17.738 4.482 1.00 90.00 202 HIS A O 1
ATOM 1547 N N . PRO A 1 203 ? -15.288 -16.600 2.777 1.00 89.25 203 PRO A N 1
ATOM 1548 C CA . PRO A 1 203 ? -14.004 -16.435 3.446 1.00 89.25 203 PRO A CA 1
ATOM 1549 C C . PRO A 1 203 ? -14.111 -15.462 4.625 1.00 89.25 203 PRO A C 1
ATOM 1551 O O . PRO A 1 203 ? -14.957 -14.566 4.632 1.00 89.25 203 PRO A O 1
ATOM 1554 N N . ALA A 1 204 ? -13.207 -15.599 5.599 1.00 80.69 204 ALA A N 1
ATOM 1555 C CA . ALA A 1 204 ? -13.118 -14.665 6.726 1.00 80.69 204 ALA A CA 1
ATOM 1556 C C . ALA A 1 204 ? -12.792 -13.237 6.254 1.00 80.69 204 ALA A C 1
ATOM 1558 O O . ALA A 1 204 ? -13.338 -12.264 6.768 1.00 80.69 204 ALA A O 1
ATOM 1559 N N . GLN A 1 205 ? -11.938 -13.120 5.233 1.00 83.25 205 GLN A N 1
ATOM 1560 C CA . GLN A 1 205 ? -11.694 -11.875 4.518 1.00 83.25 205 GLN A CA 1
ATOM 1561 C C . GLN A 1 205 ? -12.484 -11.884 3.202 1.00 83.25 205 GLN A C 1
ATOM 1563 O O . GLN A 1 205 ? -12.196 -12.721 2.346 1.00 83.25 205 GLN A O 1
ATOM 1568 N N . PRO A 1 206 ? -13.440 -10.960 2.995 1.00 85.94 206 PRO A N 1
ATOM 1569 C CA . PRO A 1 206 ? -14.176 -10.876 1.739 1.00 85.94 206 PRO A CA 1
ATOM 1570 C C . PRO A 1 206 ? -13.242 -10.680 0.540 1.00 85.94 206 PRO A C 1
ATOM 1572 O O . PRO A 1 206 ? -12.280 -9.914 0.620 1.00 85.94 206 PRO A O 1
ATOM 1575 N N . PHE A 1 207 ? -13.554 -11.334 -0.579 1.00 89.56 207 PHE A N 1
ATOM 1576 C CA . PHE A 1 207 ? -12.861 -11.090 -1.842 1.00 89.56 207 PHE A CA 1
ATOM 1577 C C . PHE A 1 207 ? -13.105 -9.654 -2.333 1.00 89.56 207 PHE A C 1
ATOM 1579 O O . PHE A 1 207 ? -14.202 -9.128 -2.118 1.00 89.56 207 PHE A O 1
ATOM 1586 N N . PRO A 1 208 ? -12.129 -9.032 -3.021 1.00 86.12 208 PRO A N 1
ATOM 1587 C CA . PRO A 1 208 ? -12.352 -7.746 -3.668 1.00 86.12 208 PRO A CA 1
ATOM 1588 C C . PRO A 1 208 ? -13.444 -7.871 -4.736 1.00 86.12 208 PRO A C 1
ATOM 1590 O O . PRO A 1 208 ? -13.456 -8.817 -5.530 1.00 86.12 208 PRO A O 1
ATOM 1593 N N . GLY A 1 209 ? -14.371 -6.915 -4.751 1.00 89.38 209 GLY A N 1
ATOM 1594 C CA . GLY A 1 209 ? -15.434 -6.854 -5.745 1.00 89.38 209 GLY A CA 1
ATOM 1595 C C . GLY A 1 209 ? -14.966 -6.246 -7.068 1.00 89.38 209 GLY A C 1
ATOM 1596 O O . GLY A 1 209 ? -13.941 -5.568 -7.154 1.00 89.38 209 GLY A O 1
ATOM 1597 N N . LEU A 1 210 ? -15.771 -6.422 -8.121 1.00 93.62 210 LEU A N 1
ATOM 1598 C CA . LEU A 1 210 ? -15.522 -5.777 -9.417 1.00 93.62 210 LEU A CA 1
ATOM 1599 C C . LEU A 1 210 ? -15.515 -4.243 -9.304 1.00 93.62 210 LEU A C 1
ATOM 1601 O O . LEU A 1 210 ? -14.720 -3.581 -9.967 1.00 93.62 210 LEU A O 1
ATOM 1605 N N . SER A 1 211 ? -16.391 -3.673 -8.470 1.00 91.69 211 SER A N 1
ATOM 1606 C CA . SER A 1 211 ? -16.431 -2.230 -8.208 1.00 91.69 211 SER A CA 1
ATOM 1607 C C . SER A 1 211 ? -15.103 -1.719 -7.661 1.00 91.69 211 SER A C 1
ATOM 1609 O O . SER A 1 211 ? -14.591 -0.719 -8.163 1.00 91.69 211 SER A O 1
ATOM 1611 N N . ASP A 1 212 ? -14.536 -2.445 -6.697 1.00 91.00 212 ASP A N 1
ATOM 1612 C CA . ASP A 1 212 ? -13.299 -2.086 -6.005 1.00 91.00 212 ASP A CA 1
ATOM 1613 C C . ASP A 1 212 ? -12.124 -2.136 -6.986 1.00 91.00 212 ASP A C 1
ATOM 1615 O O . ASP A 1 212 ? -11.369 -1.172 -7.117 1.00 91.00 212 ASP A O 1
ATOM 1619 N N . ALA A 1 213 ? -12.043 -3.212 -7.777 1.00 93.50 213 ALA A N 1
ATOM 1620 C CA . ALA A 1 213 ? -11.027 -3.371 -8.812 1.00 93.50 213 ALA A CA 1
ATOM 1621 C C . ALA A 1 213 ? -11.090 -2.255 -9.870 1.00 93.50 213 ALA A C 1
ATOM 1623 O O . ALA A 1 213 ? -10.063 -1.693 -10.254 1.00 93.50 213 ALA A O 1
ATOM 1624 N N . LEU A 1 214 ? -12.291 -1.891 -10.333 1.00 95.88 214 LEU A N 1
ATOM 1625 C CA . LEU A 1 214 ? -12.461 -0.818 -11.314 1.00 95.88 214 LEU A CA 1
ATOM 1626 C C . LEU A 1 214 ? -12.137 0.563 -10.730 1.00 95.88 214 LEU A C 1
ATOM 1628 O O . LEU A 1 214 ? -11.571 1.398 -11.437 1.00 95.88 214 LEU A O 1
ATOM 1632 N N . ALA A 1 215 ? -12.492 0.822 -9.469 1.00 93.88 215 ALA A N 1
ATOM 1633 C CA . ALA A 1 215 ? -12.145 2.063 -8.781 1.00 93.88 215 ALA A CA 1
ATOM 1634 C C . ALA A 1 215 ? -10.627 2.201 -8.624 1.00 93.88 215 ALA A C 1
ATOM 1636 O O . ALA A 1 215 ? -10.056 3.218 -9.031 1.00 93.88 215 ALA A O 1
ATOM 1637 N N . LEU A 1 216 ? -9.962 1.144 -8.154 1.00 96.06 216 LEU A N 1
ATOM 1638 C CA . LEU A 1 216 ? -8.510 1.108 -8.030 1.00 96.06 216 LEU A CA 1
ATOM 1639 C C . LEU A 1 216 ? -7.825 1.280 -9.391 1.00 96.06 216 LEU A C 1
ATOM 1641 O O . LEU A 1 216 ? -6.922 2.103 -9.518 1.00 96.06 216 LEU A O 1
ATOM 1645 N N . GLN A 1 217 ? -8.296 0.605 -10.442 1.00 96.94 217 GLN A N 1
ATOM 1646 C CA . GLN A 1 217 ? -7.736 0.775 -11.784 1.00 96.94 217 GLN A CA 1
ATOM 1647 C C . GLN A 1 217 ? -7.870 2.218 -12.296 1.00 96.94 217 GLN A C 1
ATOM 1649 O O . GLN A 1 217 ? -6.940 2.744 -12.909 1.00 96.94 217 GLN A O 1
ATOM 1654 N N . ARG A 1 218 ? -8.999 2.897 -12.042 1.00 97.06 218 ARG A N 1
ATOM 1655 C CA . ARG A 1 218 ? -9.166 4.320 -12.398 1.00 97.06 218 ARG A CA 1
ATOM 1656 C C . ARG A 1 218 ? -8.175 5.214 -11.653 1.00 97.06 218 ARG A C 1
ATOM 1658 O O . ARG A 1 218 ? -7.623 6.136 -12.260 1.00 97.06 218 ARG A O 1
ATOM 1665 N N . LEU A 1 219 ? -7.930 4.934 -10.375 1.00 97.56 219 LEU A N 1
ATOM 1666 C CA . LEU A 1 219 ? -6.932 5.639 -9.577 1.00 97.56 219 LEU A CA 1
ATOM 1667 C C . LEU A 1 219 ? -5.519 5.418 -10.137 1.00 97.56 219 LEU A C 1
ATOM 1669 O O . LEU A 1 219 ? -4.800 6.389 -10.353 1.00 97.56 219 LEU A O 1
ATOM 1673 N N . LEU A 1 220 ? -5.147 4.178 -10.465 1.00 97.75 220 LEU A N 1
ATOM 1674 C CA . LEU A 1 220 ? -3.849 3.853 -11.072 1.00 97.75 220 LEU A CA 1
ATOM 1675 C C . LEU A 1 220 ? -3.654 4.548 -12.424 1.00 97.75 220 LEU A C 1
ATOM 1677 O O . LEU A 1 220 ? -2.612 5.154 -12.665 1.00 97.75 220 LEU A O 1
ATOM 1681 N N . ASN A 1 221 ? -4.681 4.542 -13.277 1.00 97.25 221 ASN A N 1
ATOM 1682 C CA . ASN A 1 221 ? -4.659 5.264 -14.551 1.00 97.25 221 ASN A CA 1
ATOM 1683 C C . ASN A 1 221 ? -4.499 6.778 -14.353 1.00 97.25 221 ASN A C 1
ATOM 1685 O O . ASN A 1 221 ? -3.926 7.461 -15.198 1.00 97.25 221 ASN A O 1
ATOM 1689 N N . THR A 1 222 ? -5.047 7.316 -13.263 1.00 97.19 222 THR A N 1
ATOM 1690 C CA . THR A 1 222 ? -4.917 8.732 -12.902 1.00 97.19 222 THR A CA 1
ATOM 1691 C C . THR A 1 222 ? -3.502 9.041 -12.435 1.00 97.19 222 THR A C 1
ATOM 1693 O O . THR A 1 222 ? -2.923 10.007 -12.916 1.00 97.19 222 THR A O 1
ATOM 1696 N N . VAL A 1 223 ? -2.903 8.184 -11.602 1.00 97.50 223 VAL A N 1
ATOM 1697 C CA . VAL A 1 223 ? -1.490 8.297 -11.210 1.00 97.50 223 VAL A CA 1
ATOM 1698 C C . VAL A 1 223 ? -0.581 8.302 -12.440 1.00 97.50 223 VAL A C 1
ATOM 1700 O O . VAL A 1 223 ? 0.223 9.215 -12.580 1.00 97.50 223 VAL A O 1
ATOM 1703 N N . GLU A 1 224 ? -0.739 7.344 -13.355 1.00 95.25 224 GLU A N 1
ATOM 1704 C CA . GLU A 1 224 ? 0.103 7.244 -14.558 1.00 95.25 224 GLU A CA 1
ATOM 1705 C C . GLU A 1 224 ? -0.026 8.477 -15.467 1.00 95.25 224 GLU A C 1
ATOM 1707 O O . GLU A 1 224 ? 0.968 9.013 -15.958 1.00 95.25 224 GLU A O 1
ATOM 1712 N N . ARG A 1 225 ? -1.260 8.955 -15.674 1.00 94.62 225 ARG A N 1
ATOM 1713 C CA . ARG A 1 225 ? -1.559 10.087 -16.563 1.00 94.62 225 ARG A CA 1
ATOM 1714 C C . ARG A 1 225 ? -1.144 11.436 -15.977 1.00 94.62 225 ARG A C 1
ATOM 1716 O O . ARG A 1 225 ? -0.744 12.320 -16.729 1.00 94.62 225 ARG A O 1
ATOM 1723 N N . GLU A 1 226 ? -1.306 11.627 -14.671 1.00 95.38 226 GLU A N 1
ATOM 1724 C CA . GLU A 1 226 ? -1.169 12.936 -14.014 1.00 95.38 226 GLU A CA 1
ATOM 1725 C C . GLU A 1 226 ? 0.146 13.095 -13.248 1.00 95.38 226 GLU A C 1
ATOM 1727 O O . GLU A 1 226 ? 0.448 14.194 -12.771 1.00 95.38 226 GLU A O 1
ATOM 1732 N N . ALA A 1 227 ? 0.953 12.032 -13.149 1.00 96.94 227 ALA A N 1
ATOM 1733 C CA . ALA A 1 227 ? 2.291 12.112 -12.590 1.00 96.94 227 ALA A CA 1
ATOM 1734 C C . ALA A 1 227 ? 3.131 13.137 -13.355 1.00 96.94 227 ALA A C 1
ATOM 1736 O O . ALA A 1 227 ? 3.439 12.983 -14.538 1.00 96.94 227 ALA A O 1
ATOM 1737 N N . ARG A 1 228 ? 3.560 14.1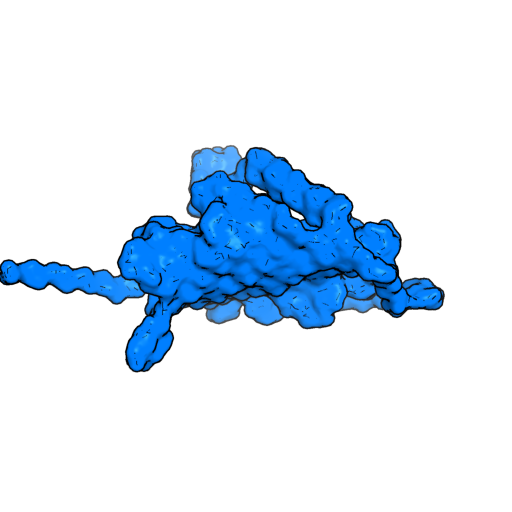79 -12.642 1.00 96.88 228 ARG A N 1
ATOM 1738 C CA . ARG A 1 228 ? 4.616 15.062 -13.135 1.00 96.88 228 ARG A CA 1
ATOM 1739 C C . ARG A 1 228 ? 5.914 14.283 -13.088 1.00 96.88 228 ARG A C 1
ATOM 1741 O O . ARG A 1 228 ? 6.230 13.727 -12.041 1.00 96.88 228 ARG A O 1
ATOM 1748 N N . THR A 1 229 ? 6.659 14.252 -14.182 1.00 95.12 229 THR A N 1
ATOM 1749 C CA . THR A 1 229 ? 7.919 13.510 -14.231 1.00 95.12 229 THR A CA 1
ATOM 1750 C C . THR A 1 229 ? 9.118 14.422 -14.358 1.00 95.12 229 THR A C 1
ATOM 1752 O O . THR A 1 229 ? 9.038 15.494 -14.956 1.00 95.12 229 THR A O 1
ATOM 1755 N N . THR A 1 230 ? 10.230 13.986 -13.777 1.00 82.62 230 THR A N 1
ATOM 1756 C CA . THR A 1 230 ? 11.551 14.532 -14.090 1.00 82.62 230 THR A CA 1
ATOM 1757 C C . THR A 1 230 ? 12.037 14.008 -15.443 1.00 82.62 230 THR A C 1
ATOM 1759 O O . THR A 1 230 ? 11.382 13.163 -16.059 1.00 82.62 230 THR A O 1
ATOM 1762 N N . GLU A 1 231 ? 13.203 14.483 -15.888 1.00 79.56 231 GLU A N 1
ATOM 1763 C CA . GLU A 1 231 ? 13.921 13.862 -17.006 1.00 79.56 231 GLU A CA 1
ATOM 1764 C C . GLU A 1 231 ? 14.186 12.368 -16.728 1.00 79.56 231 GLU A C 1
ATOM 1766 O O . GLU A 1 231 ? 14.356 11.997 -15.555 1.00 79.56 231 GLU A O 1
ATOM 1771 N N . PRO A 1 232 ? 14.219 11.512 -17.768 1.00 82.31 232 PRO A N 1
ATOM 1772 C CA . PRO A 1 232 ? 14.445 10.084 -17.595 1.00 82.31 232 PRO A CA 1
ATOM 1773 C C . PRO A 1 232 ? 15.811 9.777 -16.972 1.00 82.31 232 PRO A C 1
ATOM 1775 O O . PRO A 1 232 ? 16.834 10.345 -17.360 1.00 82.31 232 PRO A O 1
ATOM 1778 N N . VAL A 1 233 ? 15.840 8.828 -16.039 1.00 91.00 233 VAL A N 1
ATOM 1779 C CA . VAL A 1 233 ? 17.082 8.280 -15.482 1.00 91.00 233 VAL A CA 1
ATOM 1780 C C . VAL A 1 233 ? 17.614 7.185 -16.411 1.00 91.00 233 VAL A C 1
ATOM 1782 O O . VAL A 1 233 ? 16.858 6.336 -16.877 1.00 91.00 233 VAL A O 1
ATOM 1785 N N . ALA A 1 234 ? 18.922 7.193 -16.670 1.00 91.44 234 ALA A N 1
ATOM 1786 C CA . ALA A 1 234 ? 19.599 6.173 -17.469 1.00 91.44 234 ALA A CA 1
ATOM 1787 C C . ALA A 1 234 ? 20.492 5.294 -16.577 1.00 91.44 234 ALA A C 1
ATOM 1789 O O . ALA A 1 234 ? 21.627 5.659 -16.267 1.00 91.44 234 ALA A O 1
ATOM 1790 N N . TYR A 1 235 ? 19.979 4.138 -16.163 1.00 89.62 235 TYR A N 1
ATOM 1791 C CA . TYR A 1 235 ? 20.728 3.061 -15.517 1.00 89.62 235 TYR A CA 1
ATOM 1792 C C . TYR A 1 235 ? 21.636 2.321 -16.507 1.00 89.62 235 TYR A C 1
ATOM 1794 O O . TYR A 1 235 ? 22.721 1.876 -16.130 1.00 89.62 235 TYR A O 1
ATOM 1802 N N . PHE A 1 236 ? 21.229 2.214 -17.776 1.00 90.06 236 PHE A N 1
ATOM 1803 C CA . PHE A 1 236 ? 21.927 1.455 -18.813 1.00 90.06 236 PHE A CA 1
ATOM 1804 C C . PHE A 1 236 ? 22.174 2.301 -20.076 1.00 90.06 236 PHE A C 1
ATOM 1806 O O . PHE A 1 236 ? 21.722 1.938 -21.166 1.00 90.06 236 PHE A O 1
ATOM 1813 N N . PRO A 1 237 ? 22.963 3.394 -19.992 1.00 86.12 237 PRO A N 1
ATOM 1814 C CA . PRO A 1 237 ? 23.180 4.308 -21.120 1.00 86.12 237 PRO A CA 1
ATOM 1815 C C . PRO A 1 237 ? 23.846 3.648 -22.342 1.00 86.12 237 PRO A C 1
ATOM 1817 O O . PRO A 1 237 ? 23.701 4.132 -23.459 1.00 86.12 237 PRO A O 1
ATOM 1820 N N . GLY A 1 238 ? 24.575 2.543 -22.143 1.00 85.88 238 GLY A N 1
ATOM 1821 C CA . GLY A 1 238 ? 25.186 1.736 -23.208 1.00 85.88 238 GLY A CA 1
ATOM 1822 C C . GLY A 1 238 ? 24.365 0.513 -23.632 1.00 85.88 238 GLY A C 1
ATOM 1823 O O . GLY A 1 238 ? 24.868 -0.325 -24.377 1.00 85.88 238 GLY A O 1
ATOM 1824 N N . GLY A 1 239 ? 23.130 0.381 -23.143 1.00 81.44 239 GLY A N 1
ATOM 1825 C CA . GLY A 1 239 ? 22.314 -0.821 -23.284 1.00 81.44 239 GLY A CA 1
ATOM 1826 C C . GLY A 1 239 ? 22.494 -1.810 -22.130 1.00 81.44 239 GLY A C 1
ATOM 1827 O O . GLY A 1 239 ? 23.391 -1.694 -21.293 1.00 81.44 239 GLY A O 1
ATOM 1828 N N . ARG A 1 240 ? 21.590 -2.791 -22.064 1.00 82.31 240 ARG A N 1
ATOM 1829 C CA . ARG A 1 240 ? 21.527 -3.758 -20.962 1.00 82.31 240 ARG A CA 1
ATOM 1830 C C . ARG A 1 240 ? 22.402 -4.968 -21.207 1.00 82.31 240 ARG A C 1
ATOM 1832 O O . ARG A 1 240 ? 22.369 -5.554 -22.286 1.00 82.31 240 ARG A O 1
ATOM 1839 N N . THR A 1 241 ? 23.081 -5.405 -20.155 1.00 76.12 241 THR A N 1
ATOM 1840 C CA . THR A 1 241 ? 23.646 -6.754 -20.089 1.00 76.12 241 THR A CA 1
ATOM 1841 C C . THR A 1 241 ? 22.659 -7.642 -19.347 1.00 76.12 241 THR A C 1
ATOM 1843 O O . THR A 1 241 ? 22.168 -7.256 -18.290 1.00 76.12 241 THR A O 1
ATOM 1846 N N . VAL A 1 242 ? 22.344 -8.811 -19.905 1.00 68.56 242 VAL A N 1
ATOM 1847 C CA . VAL A 1 242 ? 21.465 -9.773 -19.234 1.00 68.56 242 VAL A CA 1
ATOM 1848 C C . VAL A 1 242 ? 22.216 -10.386 -18.061 1.00 68.56 242 VAL A C 1
ATOM 1850 O O . VAL A 1 242 ? 23.218 -11.072 -18.262 1.00 68.56 242 VAL A O 1
ATOM 1853 N N . LEU A 1 243 ? 21.739 -10.130 -16.845 1.00 69.94 243 LEU A N 1
ATOM 1854 C CA . LEU A 1 243 ? 22.221 -10.799 -15.642 1.00 69.94 243 LEU A CA 1
ATOM 1855 C C . LEU A 1 243 ? 21.244 -11.922 -15.290 1.00 69.94 243 LEU A C 1
ATOM 1857 O O . LEU A 1 243 ? 20.028 -11.755 -15.355 1.00 69.94 243 LEU A O 1
ATOM 1861 N N . GLN A 1 244 ? 21.773 -13.092 -14.934 1.00 66.00 244 GLN A N 1
ATOM 1862 C CA . GLN A 1 244 ? 20.950 -14.168 -14.395 1.00 66.00 244 GLN A CA 1
ATOM 1863 C C . GLN A 1 244 ? 20.606 -13.822 -12.942 1.00 66.00 244 GLN A C 1
ATOM 1865 O O . GLN A 1 244 ? 21.400 -14.067 -12.037 1.00 66.00 244 GLN A O 1
ATOM 1870 N N . GLU A 1 245 ? 19.439 -13.217 -12.727 1.00 63.94 245 GLU A N 1
ATOM 1871 C CA . GLU A 1 245 ? 18.936 -12.913 -11.387 1.00 63.94 245 GLU A CA 1
ATOM 1872 C C . GLU A 1 245 ? 18.519 -14.216 -10.683 1.00 63.94 245 GLU A C 1
ATOM 1874 O O . GLU A 1 245 ? 17.693 -14.975 -11.193 1.00 63.94 245 GLU A O 1
ATOM 1879 N N . SER A 1 246 ? 19.108 -14.498 -9.522 1.00 59.34 246 SER A N 1
ATOM 1880 C CA . SER A 1 246 ? 18.832 -15.705 -8.728 1.00 59.34 246 SER A CA 1
ATOM 1881 C C . SER A 1 246 ? 18.152 -15.413 -7.387 1.00 59.34 246 SER A C 1
ATOM 1883 O O . SER A 1 246 ? 17.725 -16.348 -6.707 1.00 59.34 246 SER A O 1
ATOM 1885 N N . ASP A 1 247 ? 18.024 -14.137 -7.011 1.00 71.06 247 ASP A N 1
ATOM 1886 C CA . ASP A 1 247 ? 17.438 -13.712 -5.741 1.00 71.06 247 ASP A CA 1
ATOM 1887 C C . ASP A 1 247 ? 15.953 -13.348 -5.900 1.00 71.06 247 ASP A C 1
ATOM 1889 O O . ASP A 1 247 ? 15.566 -12.200 -6.137 1.00 71.06 247 ASP A O 1
ATOM 1893 N N . TRP A 1 248 ? 15.101 -14.364 -5.759 1.00 68.12 248 TRP A N 1
ATOM 1894 C CA . TRP A 1 248 ? 13.645 -14.225 -5.835 1.00 68.12 248 TRP A CA 1
ATOM 1895 C C . TRP A 1 248 ? 13.059 -13.325 -4.738 1.00 68.12 248 TRP A C 1
ATOM 1897 O O . TRP A 1 248 ? 12.011 -12.715 -4.949 1.00 68.12 248 TRP A O 1
ATOM 1907 N N . GLU A 1 249 ? 13.732 -13.189 -3.592 1.00 69.88 249 GLU A N 1
ATOM 1908 C CA . GLU A 1 249 ? 13.281 -12.310 -2.513 1.00 69.88 249 GLU A CA 1
ATOM 1909 C C . GLU A 1 249 ? 13.428 -10.838 -2.928 1.00 69.88 249 GLU A C 1
ATOM 1911 O O . GLU A 1 249 ? 12.513 -10.037 -2.721 1.00 69.88 249 GLU A O 1
ATOM 1916 N N . ARG A 1 250 ? 14.517 -10.460 -3.605 1.00 65.00 250 ARG A N 1
ATOM 1917 C CA . ARG A 1 250 ? 14.686 -9.079 -4.101 1.00 65.00 250 ARG A CA 1
ATOM 1918 C C . ARG A 1 250 ? 13.669 -8.699 -5.171 1.00 65.00 250 ARG A C 1
ATOM 1920 O O . ARG A 1 250 ? 13.169 -7.573 -5.157 1.00 65.00 250 ARG A O 1
ATOM 1927 N N . LEU A 1 251 ? 13.321 -9.654 -6.034 1.00 60.34 251 LEU A N 1
ATOM 1928 C CA . LEU A 1 251 ? 12.341 -9.466 -7.106 1.00 60.34 251 LEU A CA 1
ATOM 1929 C C . LEU A 1 251 ? 10.901 -9.340 -6.617 1.00 60.34 251 LEU A C 1
ATOM 1931 O O . LEU A 1 251 ? 10.073 -8.816 -7.370 1.00 60.34 251 LEU A O 1
ATOM 1935 N N . GLY A 1 252 ? 10.643 -9.788 -5.384 1.00 57.03 252 GLY A N 1
ATOM 1936 C CA . GLY A 1 252 ? 9.422 -9.594 -4.608 1.00 57.03 252 GLY A CA 1
ATOM 1937 C C . GLY A 1 252 ? 8.169 -10.267 -5.126 1.00 57.03 252 GLY A C 1
ATOM 1938 O O . GLY A 1 252 ? 7.937 -10.309 -6.356 1.00 57.03 252 GLY A O 1
#